Protein AF-0000000078827251 (afdb_homodimer)

InterPro domains:
  IPR008201 Ribonuclease HepT-like [PF01934] (17-136)
  IPR037038 tRNA nuclease HepT-like superfamily [G3DSA:1.20.120.580] (3-142)
  IPR052379 Type VII TA system RNase [PTHR33397] (1-140)

Sequence (284 aa):
MVNNIDLPKIKQKIIFMQSNLNKLKKLQKISKDIFIEDFRNVDSAKYLLQVTIEAMLDISNHIIARNRMGKPKTNKESFEILAKESIIDRKYVNIYFAMAKFRNRIVHMYSDVNDEMIYEITQNNLEDFEAFIQTIIKNINLMVNNIDLPKIKQKIIFMQSNLNKLKKLQKISKDIFIEDFRNVDSAKYLLQVTIEAMLDISNHIIARNRMGKPKTNKESFEILAKESIIDRKYVNIYFAMAKFRNRIVHMYSDVNDEMIYEITQNNLEDFEAFIQTIIKNINL

Structure (mmCIF, N/CA/C/O backbone):
data_AF-0000000078827251-model_v1
#
loop_
_entity.id
_entity.type
_entity.pdbx_description
1 polymer 'DUF86 domain-containing protein'
#
loop_
_atom_site.group_PDB
_atom_site.id
_atom_site.type_symbol
_atom_site.label_atom_id
_atom_site.label_alt_id
_atom_site.label_comp_id
_atom_site.label_asym_id
_atom_site.label_entity_id
_atom_site.label_seq_id
_atom_site.pdbx_PDB_ins_code
_atom_site.Cartn_x
_atom_site.Cartn_y
_atom_site.Cartn_z
_atom_site.occupancy
_atom_site.B_iso_or_equiv
_atom_site.auth_seq_id
_atom_site.auth_comp_id
_atom_site.auth_asym_id
_atom_site.auth_atom_id
_atom_site.pdbx_PDB_model_num
ATOM 1 N N . MET A 1 1 ? -11.328 -25.094 -15.383 1 66.31 1 MET A N 1
ATOM 2 C CA . MET A 1 1 ? -10.727 -24 -16.141 1 66.31 1 MET A CA 1
ATOM 3 C C . MET A 1 1 ? -11.547 -22.719 -15.984 1 66.31 1 MET A C 1
ATOM 5 O O . MET A 1 1 ? -12.781 -22.75 -16 1 66.31 1 MET A O 1
ATOM 9 N N . VAL A 1 2 ? -10.75 -21.656 -15.523 1 68.69 2 VAL A N 1
ATOM 10 C CA . VAL A 1 2 ? -11.43 -20.375 -15.367 1 68.69 2 VAL A CA 1
ATOM 11 C C . VAL A 1 2 ? -11.688 -19.766 -16.734 1 68.69 2 VAL A C 1
ATOM 13 O O . VAL A 1 2 ? -10.75 -19.531 -17.5 1 68.69 2 VAL A O 1
ATOM 16 N N . ASN A 1 3 ? -12.883 -19.719 -17.172 1 71.12 3 ASN A N 1
ATOM 17 C CA . ASN A 1 3 ? -13.234 -19.391 -18.547 1 71.12 3 ASN A CA 1
ATOM 18 C C . ASN A 1 3 ? -13.656 -17.922 -18.688 1 71.12 3 ASN A C 1
ATOM 20 O O . ASN A 1 3 ? -13.477 -17.328 -19.75 1 71.12 3 ASN A O 1
ATOM 24 N N . ASN A 1 4 ? -14.117 -17.391 -17.734 1 84.88 4 ASN A N 1
ATOM 25 C CA . ASN A 1 4 ? -14.656 -16.047 -17.906 1 84.88 4 ASN A CA 1
ATOM 26 C C . ASN A 1 4 ? -13.836 -15.023 -17.141 1 84.88 4 ASN A C 1
ATOM 28 O O . ASN A 1 4 ? -14.203 -14.633 -16.016 1 84.88 4 ASN A O 1
ATOM 32 N N . ILE A 1 5 ? -12.617 -14.664 -17.75 1 90.31 5 ILE A N 1
ATOM 33 C CA . ILE A 1 5 ? -11.789 -13.664 -17.094 1 90.31 5 ILE A CA 1
ATOM 34 C C . ILE A 1 5 ? -11.312 -12.625 -18.109 1 90.31 5 ILE A C 1
ATOM 36 O O . ILE A 1 5 ? -11.344 -12.875 -19.312 1 90.31 5 ILE A O 1
ATOM 40 N N . ASP A 1 6 ? -11.039 -11.477 -17.719 1 93.56 6 ASP A N 1
ATOM 41 C CA . ASP A 1 6 ? -10.328 -10.477 -18.516 1 93.56 6 ASP A CA 1
ATOM 42 C C . ASP A 1 6 ? -8.852 -10.844 -18.641 1 93.56 6 ASP A C 1
ATOM 44 O O . ASP A 1 6 ? -8.023 -10.414 -17.844 1 93.56 6 ASP A O 1
ATOM 48 N N . LEU A 1 7 ? -8.578 -11.609 -19.672 1 92.44 7 LEU A N 1
ATOM 49 C CA . LEU A 1 7 ? -7.266 -12.234 -19.812 1 92.44 7 LEU A CA 1
ATOM 50 C C . LEU A 1 7 ? -6.168 -11.172 -19.859 1 92.44 7 LEU A C 1
ATOM 52 O O . LEU A 1 7 ? -5.16 -11.297 -19.156 1 92.44 7 LEU A O 1
ATOM 56 N N . PRO A 1 8 ? -6.355 -10.125 -20.688 1 92.62 8 PRO A N 1
ATOM 57 C CA . PRO A 1 8 ? -5.316 -9.094 -20.688 1 92.62 8 PRO A CA 1
ATOM 58 C C . PRO A 1 8 ? -5.07 -8.484 -19.312 1 92.62 8 PRO A C 1
ATOM 60 O O . PRO A 1 8 ? -3.922 -8.234 -18.938 1 92.62 8 PRO A O 1
ATOM 63 N N . LYS A 1 9 ? -6.047 -8.336 -18.578 1 93.19 9 LYS A N 1
ATOM 64 C CA . LYS A 1 9 ? -5.941 -7.742 -17.25 1 93.19 9 LYS A CA 1
ATOM 65 C C . LYS A 1 9 ? -5.191 -8.664 -16.297 1 93.19 9 LYS A C 1
ATOM 67 O O . LYS A 1 9 ? -4.312 -8.227 -15.547 1 93.19 9 LYS A O 1
ATOM 72 N N . ILE A 1 10 ? -5.527 -9.867 -16.328 1 94.81 10 ILE A N 1
ATOM 73 C CA . ILE A 1 10 ? -4.891 -10.844 -15.453 1 94.81 10 ILE A CA 1
ATOM 74 C C . ILE A 1 10 ? -3.422 -11.008 -15.844 1 94.81 10 ILE A C 1
ATOM 76 O O . ILE A 1 10 ? -2.547 -11.062 -14.977 1 94.81 10 ILE A O 1
ATOM 80 N N . LYS A 1 11 ? -3.168 -11.07 -17.141 1 94.25 11 LYS A N 1
ATOM 81 C CA . LYS A 1 11 ? -1.797 -11.203 -17.625 1 94.25 11 LYS A CA 1
ATOM 82 C C . LYS A 1 11 ? -0.934 -10.031 -17.156 1 94.25 11 LYS A C 1
ATOM 84 O O . LYS A 1 11 ? 0.213 -10.227 -16.75 1 94.25 11 LYS A O 1
ATOM 89 N N . GLN A 1 12 ? -1.51 -8.883 -17.234 1 94.75 12 GLN A N 1
ATOM 90 C CA . GLN A 1 12 ? -0.785 -7.699 -16.781 1 94.75 12 GLN A CA 1
ATOM 91 C C . GLN A 1 12 ? -0.438 -7.793 -15.297 1 94.75 12 GLN A C 1
ATOM 93 O O . GLN A 1 12 ? 0.671 -7.441 -14.891 1 94.75 12 GLN A O 1
ATOM 98 N N . LYS A 1 13 ? -1.359 -8.305 -14.539 1 96.31 13 LYS A N 1
ATOM 99 C CA . LYS A 1 13 ? -1.128 -8.43 -13.102 1 96.31 13 LYS A CA 1
ATOM 100 C C . LYS A 1 13 ? -0.094 -9.516 -12.805 1 96.31 13 LYS A C 1
ATOM 102 O O . LYS A 1 13 ? 0.716 -9.367 -11.883 1 96.31 13 LYS A O 1
ATOM 107 N N . ILE A 1 14 ? -0.1 -10.539 -13.594 1 96.5 14 ILE A N 1
ATOM 108 C CA . ILE A 1 14 ? 0.872 -11.609 -13.422 1 96.5 14 ILE A CA 1
ATOM 109 C C . ILE A 1 14 ? 2.271 -11.094 -13.75 1 96.5 14 ILE A C 1
ATOM 111 O O . ILE A 1 14 ? 3.225 -11.352 -13.008 1 96.5 14 ILE A O 1
ATOM 115 N N . ILE A 1 15 ? 2.361 -10.383 -14.836 1 96.44 15 ILE A N 1
ATOM 116 C CA . ILE A 1 15 ? 3.643 -9.812 -15.227 1 96.44 15 ILE A CA 1
ATOM 117 C C . ILE A 1 15 ? 4.141 -8.859 -14.141 1 96.44 15 ILE A C 1
ATOM 119 O O . ILE A 1 15 ? 5.324 -8.875 -13.789 1 96.44 15 ILE A O 1
ATOM 123 N N . PHE A 1 16 ? 3.27 -8.094 -13.633 1 96.94 16 PHE A N 1
ATOM 124 C CA . PHE A 1 16 ? 3.584 -7.168 -12.547 1 96.94 16 PHE A CA 1
ATOM 125 C C . PHE A 1 16 ? 4.113 -7.918 -11.336 1 96.94 16 PHE A C 1
ATOM 127 O O . PHE A 1 16 ? 5.145 -7.547 -10.773 1 96.94 16 PHE A O 1
ATOM 134 N N . MET A 1 17 ? 3.465 -8.992 -10.961 1 98.06 17 MET A N 1
ATOM 135 C CA . MET A 1 17 ? 3.877 -9.781 -9.805 1 98.06 17 MET A CA 1
ATOM 136 C C . MET A 1 17 ? 5.254 -10.398 -10.031 1 98.06 17 MET A C 1
ATOM 138 O O . MET A 1 17 ? 6.098 -10.391 -9.125 1 98.06 17 MET A O 1
ATOM 142 N N . GLN A 1 18 ? 5.438 -10.883 -11.211 1 98.06 18 GLN A N 1
ATOM 143 C CA . GLN A 1 18 ? 6.715 -11.508 -11.539 1 98.06 18 GLN A CA 1
ATOM 144 C C . GLN A 1 18 ? 7.852 -10.492 -11.492 1 98.06 18 GLN A C 1
ATOM 146 O O . GLN A 1 18 ? 8.945 -10.789 -11 1 98.06 18 GLN A O 1
ATOM 151 N N . SER A 1 19 ? 7.586 -9.336 -11.984 1 97.81 19 SER A N 1
ATOM 152 C CA . SER A 1 19 ? 8.586 -8.273 -11.93 1 97.81 19 SER A CA 1
ATOM 153 C C . SER A 1 19 ? 8.93 -7.91 -10.492 1 97.81 19 SER A C 1
ATOM 155 O O . SER A 1 19 ? 10.094 -7.695 -10.156 1 97.81 19 SER A O 1
ATOM 157 N N . ASN A 1 20 ? 7.918 -7.859 -9.656 1 98.38 20 ASN A N 1
ATOM 158 C CA . ASN A 1 20 ? 8.133 -7.562 -8.242 1 98.38 20 ASN A CA 1
ATOM 159 C C . ASN A 1 20 ? 8.961 -8.648 -7.559 1 98.38 20 ASN A C 1
ATOM 161 O O . ASN A 1 20 ? 9.836 -8.344 -6.746 1 98.38 20 ASN A O 1
ATOM 165 N N . LEU A 1 21 ? 8.656 -9.859 -7.91 1 98.69 21 LEU A N 1
ATOM 166 C CA . LEU A 1 21 ? 9.398 -10.969 -7.32 1 98.69 21 LEU A CA 1
ATOM 167 C C . LEU A 1 21 ? 10.867 -10.914 -7.727 1 98.69 21 LEU A C 1
ATOM 169 O O . LEU A 1 21 ? 11.742 -11.242 -6.922 1 98.69 21 LEU A O 1
ATOM 173 N N . ASN A 1 22 ? 11.109 -10.539 -8.938 1 98.69 22 ASN A N 1
ATOM 174 C CA . ASN A 1 22 ? 12.484 -10.398 -9.375 1 98.69 22 ASN A CA 1
ATOM 175 C C . ASN A 1 22 ? 13.234 -9.344 -8.562 1 98.69 22 ASN A C 1
ATOM 177 O O . ASN A 1 22 ? 14.391 -9.539 -8.195 1 98.69 22 ASN A O 1
ATOM 181 N N . LYS A 1 23 ? 12.602 -8.273 -8.281 1 98.69 23 LYS A N 1
ATOM 182 C CA . LYS A 1 23 ? 13.195 -7.234 -7.441 1 98.69 23 LYS A CA 1
ATOM 183 C C . LYS A 1 23 ? 13.414 -7.738 -6.02 1 98.69 23 LYS A C 1
ATOM 185 O O . LYS A 1 23 ? 14.453 -7.477 -5.418 1 98.69 23 LYS A O 1
ATOM 190 N N . LEU A 1 24 ? 12.438 -8.445 -5.496 1 98.88 24 LEU A N 1
ATOM 191 C CA . LEU A 1 24 ? 12.555 -8.992 -4.148 1 98.88 24 LEU A CA 1
ATOM 192 C C . LEU A 1 24 ? 13.719 -9.969 -4.059 1 98.88 24 LEU A C 1
ATOM 194 O O . LEU A 1 24 ? 14.422 -10.016 -3.045 1 98.88 24 LEU A O 1
ATOM 198 N N . LYS A 1 25 ? 13.906 -10.75 -5.102 1 98.75 25 LYS A N 1
ATOM 199 C CA . LYS A 1 25 ? 15.023 -11.688 -5.141 1 98.75 25 LYS A CA 1
ATOM 200 C C . LYS A 1 25 ? 16.359 -10.961 -5.102 1 98.75 25 LYS A C 1
ATOM 202 O O . LYS A 1 25 ? 17.328 -11.461 -4.527 1 98.75 25 LYS A O 1
ATOM 207 N N . LYS A 1 26 ? 16.406 -9.797 -5.734 1 98.69 26 LYS A N 1
ATOM 208 C CA . LYS A 1 26 ? 17.609 -8.977 -5.637 1 98.69 26 LYS A CA 1
ATOM 209 C C . LYS A 1 26 ? 17.859 -8.523 -4.203 1 98.69 26 LYS A C 1
ATOM 211 O O . LYS A 1 26 ? 19 -8.523 -3.73 1 98.69 26 LYS A O 1
ATOM 216 N N . LEU A 1 27 ? 16.812 -8.195 -3.52 1 98.75 27 LEU A N 1
ATOM 217 C CA . LEU A 1 27 ? 16.922 -7.777 -2.125 1 98.75 27 LEU A CA 1
ATOM 218 C C . LEU A 1 27 ? 17.344 -8.945 -1.241 1 98.75 27 LEU A C 1
ATOM 220 O O . LEU A 1 27 ? 18 -8.75 -0.217 1 98.75 27 LEU A O 1
ATOM 224 N N . GLN A 1 28 ? 17 -10.141 -1.603 1 97.94 28 GLN A N 1
ATOM 225 C CA . GLN A 1 28 ? 17.344 -11.352 -0.871 1 97.94 28 GLN A CA 1
ATOM 226 C C . GLN A 1 28 ? 18.859 -11.523 -0.772 1 97.94 28 GLN A C 1
ATOM 228 O O . GLN A 1 28 ? 19.344 -12.188 0.141 1 97.94 28 GLN A O 1
ATOM 233 N N . LYS A 1 29 ? 19.516 -10.977 -1.697 1 98.19 29 LYS A N 1
ATOM 234 C CA . LYS A 1 29 ? 20.953 -11.164 -1.772 1 98.19 29 LYS A CA 1
ATOM 235 C C . LYS A 1 29 ? 21.688 -10.25 -0.793 1 98.19 29 LYS A C 1
ATOM 237 O O . LYS A 1 29 ? 22.891 -10.383 -0.584 1 98.19 29 LYS A O 1
ATOM 242 N N . ILE A 1 30 ? 20.953 -9.367 -0.186 1 98.12 30 ILE A N 1
ATOM 243 C CA . ILE A 1 30 ? 21.531 -8.414 0.754 1 98.12 30 ILE A CA 1
ATOM 244 C C . ILE A 1 30 ? 21.562 -9.023 2.152 1 98.12 30 ILE A C 1
ATOM 246 O O . ILE A 1 30 ? 20.578 -9.609 2.607 1 98.12 30 ILE A O 1
ATOM 250 N N . SER A 1 31 ? 22.719 -8.922 2.838 1 98.19 31 SER A N 1
ATOM 251 C CA . SER A 1 31 ? 22.844 -9.445 4.195 1 98.19 31 SER A CA 1
ATOM 252 C C . SER A 1 31 ? 21.906 -8.711 5.152 1 98.19 31 SER A C 1
ATOM 254 O O . SER A 1 31 ? 21.547 -7.555 4.914 1 98.19 31 SER A O 1
ATOM 256 N N . LYS A 1 32 ? 21.562 -9.438 6.246 1 98.06 32 LYS A N 1
ATOM 257 C CA . LYS A 1 32 ? 20.562 -8.914 7.184 1 98.06 32 LYS A CA 1
ATOM 258 C C . LYS A 1 32 ? 20.969 -7.539 7.703 1 98.06 32 LYS A C 1
ATOM 260 O O . LYS A 1 32 ? 20.156 -6.609 7.707 1 98.06 32 LYS A O 1
ATOM 265 N N . ASP A 1 33 ? 22.203 -7.371 8.109 1 98 33 ASP A N 1
ATOM 266 C CA . ASP A 1 33 ? 22.656 -6.125 8.703 1 98 33 ASP A CA 1
ATOM 267 C C . ASP A 1 33 ? 22.562 -4.969 7.711 1 98 33 ASP A C 1
ATOM 269 O O . ASP A 1 33 ? 22.078 -3.889 8.062 1 98 33 ASP A O 1
ATOM 273 N N . ILE A 1 34 ? 22.938 -5.203 6.477 1 98.25 34 ILE A N 1
ATOM 274 C CA . ILE A 1 34 ? 22.891 -4.18 5.438 1 98.25 34 ILE A CA 1
ATOM 275 C C . ILE A 1 34 ? 21.453 -3.885 5.062 1 98.25 34 ILE A C 1
ATOM 277 O O . ILE A 1 34 ? 21.078 -2.73 4.828 1 98.25 34 ILE A O 1
ATOM 281 N N . PHE A 1 35 ? 20.703 -4.941 5.074 1 98.62 35 PHE A N 1
ATOM 282 C CA . PHE A 1 35 ? 19.281 -4.809 4.746 1 98.62 35 PHE A CA 1
ATOM 283 C C . PHE A 1 35 ? 18.594 -3.865 5.723 1 98.62 35 PHE A C 1
ATOM 285 O O . PHE A 1 35 ? 17.891 -2.943 5.305 1 98.62 35 PHE A O 1
ATOM 292 N N . ILE A 1 36 ? 18.875 -4.004 6.949 1 97.94 36 ILE A N 1
ATOM 293 C CA . ILE A 1 36 ? 18.172 -3.271 8 1 97.94 36 ILE A CA 1
ATOM 294 C C . ILE A 1 36 ? 18.734 -1.851 8.094 1 97.94 36 ILE A C 1
ATOM 296 O O . ILE A 1 36 ? 17.984 -0.908 8.391 1 97.94 36 ILE A O 1
ATOM 300 N N . GLU A 1 37 ? 19.938 -1.654 7.734 1 97.75 37 GLU A N 1
ATOM 301 C CA . GLU A 1 37 ? 20.625 -0.377 7.902 1 97.75 37 GLU A CA 1
ATOM 302 C C . GLU A 1 37 ? 20.125 0.651 6.887 1 97.75 37 GLU A C 1
ATOM 304 O O . GLU A 1 37 ? 20.094 1.849 7.172 1 97.75 37 GLU A O 1
ATOM 309 N N . ASP A 1 38 ? 19.781 0.183 5.738 1 98.25 38 ASP A N 1
ATOM 310 C CA . ASP A 1 38 ? 19.312 1.063 4.672 1 98.25 38 ASP A CA 1
ATOM 311 C C . ASP A 1 38 ? 17.812 0.963 4.496 1 98.25 38 ASP A C 1
ATOM 313 O O . ASP A 1 38 ? 17.297 -0.043 3.996 1 98.25 38 ASP A O 1
ATOM 317 N N . PHE A 1 39 ? 17.125 2.078 4.828 1 98.25 39 PHE A N 1
ATOM 318 C CA . PHE A 1 39 ? 15.664 2.045 4.801 1 98.25 39 PHE A CA 1
ATOM 319 C C . PHE A 1 39 ? 15.148 1.753 3.395 1 98.25 39 PHE A C 1
ATOM 321 O O . PHE A 1 39 ? 14.031 1.265 3.223 1 98.25 39 PHE A O 1
ATOM 328 N N . ARG A 1 40 ? 15.992 2.033 2.408 1 98.75 40 ARG A N 1
ATOM 329 C CA . ARG A 1 40 ? 15.57 1.802 1.03 1 98.75 40 ARG A CA 1
ATOM 330 C C . ARG A 1 40 ? 15.344 0.317 0.769 1 98.75 40 ARG A C 1
ATOM 332 O O . ARG A 1 40 ? 14.453 -0.054 0.004 1 98.75 40 ARG A O 1
ATOM 339 N N . ASN A 1 41 ? 16.141 -0.538 1.427 1 98.81 41 ASN A N 1
ATOM 340 C CA . ASN A 1 41 ? 15.93 -1.976 1.297 1 98.81 41 ASN A CA 1
ATOM 341 C C . ASN A 1 41 ? 14.617 -2.414 1.946 1 98.81 41 ASN A C 1
ATOM 343 O O . ASN A 1 41 ? 13.828 -3.131 1.332 1 98.81 41 ASN A O 1
ATOM 347 N N . VAL A 1 42 ? 14.406 -1.913 3.113 1 98.5 42 VAL A N 1
ATOM 348 C CA . VAL A 1 42 ? 13.25 -2.32 3.904 1 98.5 42 VAL A CA 1
ATOM 349 C C . VAL A 1 42 ? 11.977 -1.793 3.26 1 98.5 42 VAL A C 1
ATOM 351 O O . VAL A 1 42 ? 11.031 -2.553 3.02 1 98.5 42 VAL A O 1
ATOM 354 N N . ASP A 1 43 ? 11.984 -0.544 2.932 1 98.38 43 ASP A N 1
ATOM 355 C CA . ASP A 1 43 ? 10.773 0.09 2.416 1 98.38 43 ASP A CA 1
ATOM 356 C C . ASP A 1 43 ? 10.445 -0.416 1.013 1 98.38 43 ASP A C 1
ATOM 358 O O . ASP A 1 43 ? 9.273 -0.537 0.65 1 98.38 43 ASP A O 1
ATOM 362 N N . SER A 1 44 ? 11.492 -0.685 0.211 1 98.75 44 SER A N 1
ATOM 363 C CA . SER A 1 44 ? 11.227 -1.295 -1.087 1 98.75 44 SER A CA 1
ATOM 364 C C . SER A 1 44 ? 10.609 -2.682 -0.93 1 98.75 44 SER A C 1
ATOM 366 O O . SER A 1 44 ? 9.664 -3.031 -1.643 1 98.75 44 SER A O 1
ATOM 368 N N . ALA A 1 45 ? 11.141 -3.443 -0.006 1 98.75 45 ALA A N 1
ATOM 369 C CA . ALA A 1 45 ? 10.586 -4.773 0.244 1 98.75 45 ALA A CA 1
ATOM 370 C C . ALA A 1 45 ? 9.133 -4.684 0.698 1 98.75 45 ALA A C 1
ATOM 372 O O . ALA A 1 45 ? 8.289 -5.445 0.231 1 98.75 45 ALA A O 1
ATOM 373 N N . LYS A 1 46 ? 8.867 -3.76 1.602 1 98.38 46 LYS A N 1
ATOM 374 C CA . LYS A 1 46 ? 7.5 -3.562 2.062 1 98.38 46 LYS A CA 1
ATOM 375 C C . LYS A 1 46 ? 6.566 -3.258 0.896 1 98.38 46 LYS A C 1
ATOM 377 O O . LYS A 1 46 ? 5.496 -3.859 0.775 1 98.38 46 LYS A O 1
ATOM 382 N N . TYR A 1 47 ? 6.941 -2.373 0.015 1 98.19 47 TYR A N 1
ATOM 383 C CA . TYR A 1 47 ? 6.125 -1.988 -1.132 1 98.19 47 TYR A CA 1
ATOM 384 C C . TYR A 1 47 ? 5.863 -3.186 -2.039 1 98.19 47 TYR A C 1
ATOM 386 O O . TYR A 1 47 ? 4.715 -3.469 -2.387 1 98.19 47 TYR A O 1
ATOM 394 N N . LEU A 1 48 ? 6.953 -3.83 -2.369 1 98.44 48 LEU A N 1
ATOM 395 C CA . LEU A 1 48 ? 6.887 -4.938 -3.314 1 98.44 48 LEU A CA 1
ATOM 396 C C . LEU A 1 48 ? 6.02 -6.07 -2.768 1 98.44 48 LEU A C 1
ATOM 398 O O . LEU A 1 48 ? 5.191 -6.629 -3.492 1 98.44 48 LEU A O 1
ATOM 402 N N . LEU A 1 49 ? 6.207 -6.359 -1.472 1 98.38 49 LEU A N 1
ATOM 403 C CA . LEU A 1 49 ? 5.387 -7.391 -0.843 1 98.38 49 LEU A CA 1
ATOM 404 C C . LEU A 1 49 ? 3.92 -6.98 -0.827 1 98.38 49 LEU A C 1
ATOM 406 O O . LEU A 1 49 ? 3.051 -7.754 -1.234 1 98.38 49 LEU A O 1
ATOM 410 N N . GLN A 1 50 ? 3.662 -5.844 -0.413 1 97.69 50 GLN A N 1
ATOM 411 C CA . GLN A 1 50 ? 2.299 -5.348 -0.263 1 97.69 50 GLN A CA 1
ATOM 412 C C . GLN A 1 50 ? 1.566 -5.34 -1.601 1 97.69 50 GLN A C 1
ATOM 414 O O . GLN A 1 50 ? 0.45 -5.855 -1.705 1 97.69 50 GLN A O 1
ATOM 419 N N . VAL A 1 51 ? 2.182 -4.742 -2.662 1 97.69 51 VAL A N 1
ATOM 420 C CA . VAL A 1 51 ? 1.475 -4.574 -3.926 1 97.69 51 VAL A CA 1
ATOM 421 C C . VAL A 1 51 ? 1.372 -5.918 -4.645 1 97.69 51 VAL A C 1
ATOM 423 O O . VAL A 1 51 ? 0.427 -6.152 -5.402 1 97.69 51 VAL A O 1
ATOM 426 N N . THR A 1 52 ? 2.311 -6.82 -4.41 1 98.25 52 THR A N 1
ATOM 427 C CA . THR A 1 52 ? 2.195 -8.156 -4.98 1 98.25 52 THR A CA 1
ATOM 428 C C . THR A 1 52 ? 1.017 -8.906 -4.367 1 98.25 52 THR A C 1
ATOM 430 O O . THR A 1 52 ? 0.247 -9.555 -5.078 1 98.25 52 THR A O 1
ATOM 433 N N . ILE A 1 53 ? 0.894 -8.773 -3.033 1 98.12 53 ILE A N 1
ATOM 434 C CA . ILE A 1 53 ? -0.243 -9.391 -2.365 1 98.12 53 ILE A CA 1
ATOM 435 C C . ILE A 1 53 ? -1.542 -8.758 -2.859 1 98.12 53 ILE A C 1
ATOM 437 O O . ILE A 1 53 ? -2.537 -9.461 -3.074 1 98.12 53 ILE A O 1
ATOM 441 N N . GLU A 1 54 ? -1.562 -7.5 -3.068 1 96.88 54 GLU A N 1
ATOM 442 C CA . GLU A 1 54 ? -2.732 -6.812 -3.605 1 96.88 54 GLU A CA 1
ATOM 443 C C . GLU A 1 54 ? -3.107 -7.355 -4.98 1 96.88 54 GLU A C 1
ATOM 445 O O . GLU A 1 54 ? -4.285 -7.578 -5.266 1 96.88 54 GLU A O 1
ATOM 450 N N . ALA A 1 55 ? -2.131 -7.523 -5.777 1 97.12 55 ALA A N 1
ATOM 451 C CA . ALA A 1 55 ? -2.377 -8.086 -7.102 1 97.12 55 ALA A CA 1
ATOM 452 C C . ALA A 1 55 ? -2.967 -9.492 -6.996 1 97.12 55 ALA A C 1
ATOM 454 O O . ALA A 1 55 ? -3.879 -9.844 -7.746 1 97.12 55 ALA A O 1
ATOM 455 N N . MET A 1 56 ? -2.469 -10.273 -6.047 1 97.5 56 MET A N 1
ATOM 456 C CA . MET A 1 56 ? -2.982 -11.609 -5.781 1 97.5 56 MET A CA 1
ATOM 457 C C . MET A 1 56 ? -4.465 -11.562 -5.43 1 97.5 56 MET A C 1
ATOM 459 O O . MET A 1 56 ? -5.262 -12.344 -5.961 1 97.5 56 MET A O 1
ATOM 463 N N . LEU A 1 57 ? -4.797 -10.68 -4.562 1 97.25 57 LEU A N 1
ATOM 464 C CA . LEU A 1 57 ? -6.184 -10.523 -4.129 1 97.25 57 LEU A CA 1
ATOM 465 C C . LEU A 1 57 ? -7.062 -10.055 -5.281 1 97.25 57 LEU A C 1
ATOM 467 O O . LEU A 1 57 ? -8.18 -10.547 -5.457 1 97.25 57 LEU A O 1
ATOM 471 N N . ASP A 1 58 ? -6.57 -9.141 -6.082 1 96.31 58 ASP A N 1
ATOM 472 C CA . ASP A 1 58 ? -7.305 -8.633 -7.234 1 96.31 58 ASP A CA 1
ATOM 473 C C . ASP A 1 58 ? -7.605 -9.75 -8.234 1 96.31 58 ASP A C 1
ATOM 475 O O . ASP A 1 58 ? -8.727 -9.844 -8.742 1 96.31 58 ASP A O 1
ATOM 479 N N . ILE A 1 59 ? -6.598 -10.516 -8.484 1 96.56 59 ILE A N 1
ATOM 480 C CA . ILE A 1 59 ? -6.766 -11.633 -9.406 1 96.56 59 ILE A CA 1
ATOM 481 C C . ILE A 1 59 ? -7.805 -12.609 -8.859 1 96.56 59 ILE A C 1
ATOM 483 O O . ILE A 1 59 ? -8.711 -13.039 -9.578 1 96.56 59 ILE A O 1
ATOM 487 N N . SER A 1 60 ? -7.699 -12.914 -7.566 1 96.94 60 SER A N 1
ATOM 488 C CA . SER A 1 60 ? -8.609 -13.844 -6.906 1 96.94 60 SER A CA 1
ATOM 489 C C . SER A 1 60 ? -10.055 -13.359 -7 1 96.94 60 SER A C 1
ATOM 491 O O . SER A 1 60 ? -10.938 -14.102 -7.43 1 96.94 60 SER A O 1
ATOM 493 N N . ASN A 1 61 ? -10.219 -12.141 -6.699 1 96.88 61 ASN A N 1
ATOM 494 C CA . ASN A 1 61 ? -11.562 -11.578 -6.703 1 96.88 61 ASN A CA 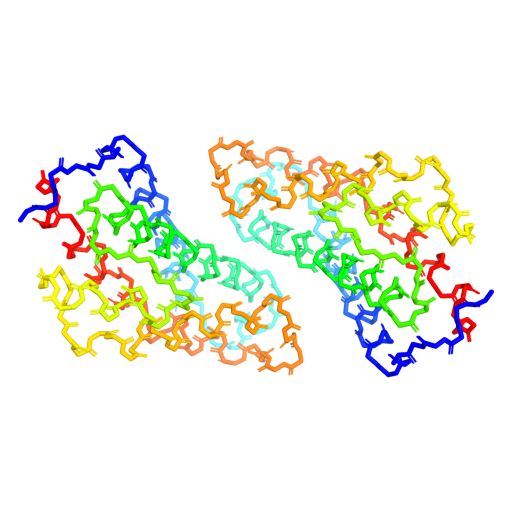1
ATOM 495 C C . ASN A 1 61 ? -12.117 -11.453 -8.117 1 96.88 61 ASN A C 1
ATOM 497 O O . ASN A 1 61 ? -13.32 -11.609 -8.336 1 96.88 61 ASN A O 1
ATOM 501 N N . HIS A 1 62 ? -11.281 -11.109 -9.031 1 96.44 62 HIS A N 1
ATOM 502 C CA . HIS A 1 62 ? -11.688 -11.047 -10.438 1 96.44 62 HIS A CA 1
ATOM 503 C C . HIS A 1 62 ? -12.195 -12.398 -10.922 1 96.44 62 HIS A C 1
ATOM 505 O O . HIS A 1 62 ? -13.258 -12.484 -11.539 1 96.44 62 HIS A O 1
ATOM 511 N N . ILE A 1 63 ? -11.461 -13.438 -10.609 1 95.5 63 ILE A N 1
ATOM 512 C CA . ILE A 1 63 ? -11.828 -14.789 -11.016 1 95.5 63 ILE A CA 1
ATOM 513 C C . ILE A 1 63 ? -13.164 -15.18 -10.383 1 95.5 63 ILE A C 1
ATOM 515 O O . ILE A 1 63 ? -14.055 -15.688 -11.07 1 95.5 63 ILE A O 1
ATOM 519 N N . ILE A 1 64 ? -13.336 -14.891 -9.141 1 96.56 64 ILE A N 1
ATOM 520 C CA . ILE A 1 64 ? -14.547 -15.242 -8.406 1 96.56 64 ILE A CA 1
ATOM 521 C C . ILE A 1 64 ? -15.742 -14.508 -9 1 96.56 64 ILE A C 1
ATOM 523 O O . ILE A 1 64 ? -16.781 -15.117 -9.273 1 96.56 64 ILE A O 1
ATOM 527 N N . ALA A 1 65 ? -15.555 -13.227 -9.227 1 96.19 65 ALA A N 1
ATOM 528 C CA . ALA A 1 65 ? -16.641 -12.391 -9.734 1 96.19 65 ALA A CA 1
ATOM 529 C C . ALA A 1 65 ? -17.031 -12.789 -11.148 1 96.19 65 ALA A C 1
ATOM 531 O O . ALA A 1 65 ? -18.219 -12.984 -11.438 1 96.19 65 ALA A O 1
ATOM 532 N N . ARG A 1 66 ? -16.094 -12.977 -11.984 1 94.94 66 ARG A N 1
ATOM 533 C CA . ARG A 1 66 ? -16.359 -13.234 -13.398 1 94.94 66 ARG A CA 1
ATOM 534 C C . ARG A 1 66 ? -16.953 -14.617 -13.602 1 94.94 66 ARG A C 1
ATOM 536 O O . ARG A 1 66 ? -17.688 -14.852 -14.57 1 94.94 66 ARG A O 1
ATOM 543 N N . ASN A 1 67 ? -16.75 -15.539 -12.758 1 94.31 67 ASN A N 1
ATOM 544 C CA . ASN A 1 67 ? -17.25 -16.906 -12.891 1 94.31 67 ASN A CA 1
ATOM 545 C C . ASN A 1 67 ? -18.422 -17.156 -11.945 1 94.31 67 ASN A C 1
ATOM 547 O O . ASN A 1 67 ? -18.812 -18.312 -11.742 1 94.31 67 ASN A O 1
ATOM 551 N N . ARG A 1 68 ? -18.844 -16.141 -11.227 1 94.75 68 ARG A N 1
ATOM 552 C CA . ARG A 1 68 ? -20.016 -16.172 -10.359 1 94.75 68 ARG A CA 1
ATOM 553 C C . ARG A 1 68 ? -19.875 -17.266 -9.297 1 94.75 68 ARG A C 1
ATOM 555 O O . ARG A 1 68 ? -20.797 -18.047 -9.086 1 94.75 68 ARG A O 1
ATOM 562 N N . MET A 1 69 ? -18.766 -17.344 -8.719 1 95.25 69 MET A N 1
ATOM 563 C CA . MET A 1 69 ? -18.469 -18.406 -7.758 1 95.25 69 MET A CA 1
ATOM 564 C C . MET A 1 69 ? -18.906 -18.016 -6.352 1 95.25 69 MET A C 1
ATOM 566 O O . MET A 1 69 ? -18.797 -18.812 -5.418 1 95.25 69 MET A O 1
ATOM 570 N N . GLY A 1 70 ? -19.438 -16.797 -6.195 1 94.56 70 GLY A N 1
ATOM 571 C CA . GLY A 1 70 ? -19.844 -16.266 -4.898 1 94.56 70 GLY A CA 1
ATOM 572 C C . GLY A 1 70 ? -19.453 -14.82 -4.691 1 94.56 70 GLY A C 1
ATOM 573 O O . GLY A 1 70 ? -18.969 -14.164 -5.617 1 94.56 70 GLY A O 1
ATOM 574 N N . LYS A 1 71 ? -19.781 -14.281 -3.52 1 95.81 71 LYS A N 1
ATOM 575 C CA . LYS A 1 71 ? -19.453 -12.914 -3.129 1 95.81 71 LYS A CA 1
ATOM 576 C C . LYS A 1 71 ? -18.734 -12.883 -1.783 1 95.81 71 LYS A C 1
ATOM 578 O O . LYS A 1 71 ? -19.359 -12.68 -0.743 1 95.81 71 LYS A O 1
ATOM 583 N N . PRO A 1 72 ? -17.391 -13.125 -1.934 1 96.56 72 PRO A N 1
ATOM 584 C CA . PRO A 1 72 ? -16.672 -13.141 -0.659 1 96.56 72 PRO A CA 1
ATOM 585 C C . PRO A 1 72 ? -16.75 -11.812 0.083 1 96.56 72 PRO A C 1
ATOM 587 O O . PRO A 1 72 ? -16.75 -10.75 -0.545 1 96.56 72 PRO A O 1
ATOM 590 N N . LYS A 1 73 ? -16.844 -11.859 1.405 1 94.44 73 LYS A N 1
ATOM 591 C CA . LYS A 1 73 ? -16.891 -10.672 2.252 1 94.44 73 LYS A CA 1
ATOM 592 C C . LYS A 1 73 ? -15.531 -10.391 2.883 1 94.44 73 LYS A C 1
ATOM 594 O O . LYS A 1 73 ? -15.289 -9.289 3.387 1 94.44 73 LYS A O 1
ATOM 599 N N . THR A 1 74 ? -14.625 -11.406 2.895 1 95.25 74 THR A N 1
ATOM 600 C CA . THR A 1 74 ? -13.289 -11.297 3.465 1 95.25 74 THR A CA 1
ATOM 601 C C . THR A 1 74 ? -12.25 -11.922 2.535 1 95.25 74 THR A C 1
ATOM 603 O O . THR A 1 74 ? -12.594 -12.719 1.661 1 95.25 74 THR A O 1
ATOM 606 N N . ASN A 1 75 ? -11.055 -11.508 2.754 1 93.38 75 ASN A N 1
ATOM 607 C CA . ASN A 1 75 ? -9.977 -12.117 1.979 1 93.38 75 ASN A CA 1
ATOM 608 C C . ASN A 1 75 ? -9.906 -13.625 2.203 1 93.38 75 ASN A C 1
ATOM 610 O O . ASN A 1 75 ? -9.656 -14.383 1.268 1 93.38 75 ASN A O 1
ATOM 614 N N . LYS A 1 76 ? -10.078 -14.008 3.396 1 93.81 76 LYS A N 1
ATOM 615 C CA . LYS A 1 76 ? -10.078 -15.438 3.701 1 93.81 76 LYS A CA 1
ATOM 616 C C . LYS A 1 76 ? -11.125 -16.172 2.873 1 93.81 76 LYS A C 1
ATOM 618 O O . LYS A 1 76 ? -10.836 -17.234 2.301 1 93.81 76 LYS A O 1
ATOM 623 N N . GLU A 1 77 ? -12.312 -15.648 2.764 1 96.94 77 GLU A N 1
ATOM 624 C CA . GLU A 1 77 ? -13.391 -16.25 1.988 1 96.94 77 GLU A CA 1
ATOM 625 C C . GLU A 1 77 ? -13.016 -16.359 0.513 1 96.94 77 GLU A C 1
ATOM 627 O O . GLU A 1 77 ? -13.383 -17.328 -0.158 1 96.94 77 GLU A O 1
ATOM 632 N N . SER A 1 78 ? -12.32 -15.375 0.054 1 97.81 78 SER A N 1
ATOM 633 C CA . SER A 1 78 ? -11.891 -15.406 -1.339 1 97.81 78 SER A CA 1
ATOM 634 C C . SER A 1 78 ? -11.023 -16.625 -1.621 1 97.81 78 SER A C 1
ATOM 636 O O . SER A 1 78 ? -11.266 -17.359 -2.586 1 97.81 78 SER A O 1
ATOM 638 N N . PHE A 1 79 ? -10.117 -16.859 -0.729 1 97.81 79 PHE A N 1
ATOM 639 C CA . PHE A 1 79 ? -9.211 -17.984 -0.947 1 97.81 79 PHE A CA 1
ATOM 640 C C . PHE A 1 79 ? -9.922 -19.312 -0.703 1 97.81 79 PHE A C 1
ATOM 642 O O . PHE A 1 79 ? -9.617 -20.312 -1.359 1 97.81 79 PHE A O 1
ATOM 649 N N . GLU A 1 80 ? -10.898 -19.312 0.197 1 98 80 GLU A N 1
ATOM 650 C CA . GLU A 1 80 ? -11.703 -20.5 0.428 1 98 80 GLU A CA 1
ATOM 651 C C . GLU A 1 80 ? -12.508 -20.875 -0.813 1 98 80 GLU A C 1
ATOM 653 O O . GLU A 1 80 ? -12.602 -22.047 -1.167 1 98 80 GLU A O 1
ATOM 658 N N . ILE A 1 81 ? -13.07 -19.891 -1.413 1 97.69 81 ILE A N 1
ATOM 659 C CA . ILE A 1 81 ? -13.867 -20.109 -2.617 1 97.69 81 ILE A CA 1
ATOM 660 C C . ILE A 1 81 ? -12.977 -20.688 -3.719 1 97.69 81 ILE A C 1
ATOM 662 O O . ILE A 1 81 ? -13.344 -21.656 -4.383 1 97.69 81 ILE A O 1
ATOM 666 N N . LEU A 1 82 ? -11.789 -20.125 -3.877 1 96.88 82 LEU A N 1
ATOM 667 C CA . LEU A 1 82 ? -10.875 -20.625 -4.902 1 96.88 82 LEU A CA 1
ATOM 668 C C . LEU A 1 82 ? -10.492 -22.078 -4.633 1 96.88 82 LEU A C 1
ATOM 670 O O . LEU A 1 82 ? -10.367 -22.875 -5.566 1 96.88 82 LEU A O 1
ATOM 674 N N . ALA A 1 83 ? -10.258 -22.375 -3.385 1 97.19 83 ALA A N 1
ATOM 675 C CA . ALA A 1 83 ? -9.914 -23.734 -3.01 1 97.19 83 ALA A CA 1
ATOM 676 C C . ALA A 1 83 ? -11.086 -24.688 -3.254 1 97.19 83 ALA A C 1
ATOM 678 O O . ALA A 1 83 ? -10.898 -25.797 -3.76 1 97.19 83 ALA A O 1
ATOM 679 N N . LYS A 1 84 ? -12.273 -24.25 -2.916 1 97.06 84 LYS A N 1
ATOM 680 C CA . LYS A 1 84 ? -13.477 -25.047 -3.125 1 97.06 84 LYS A CA 1
ATOM 681 C C . LYS A 1 84 ? -13.672 -25.375 -4.602 1 97.06 84 LYS A C 1
ATOM 683 O O . LYS A 1 84 ? -14.117 -26.469 -4.945 1 97.06 84 LYS A O 1
ATOM 688 N N . GLU A 1 85 ? -13.32 -24.438 -5.422 1 95.19 85 GLU A N 1
ATOM 689 C CA . GLU A 1 85 ? -13.461 -24.609 -6.863 1 95.19 85 GLU A CA 1
ATOM 690 C C . GLU A 1 85 ? -12.234 -25.281 -7.469 1 95.19 85 GLU A C 1
ATOM 692 O O . GLU A 1 85 ? -12.094 -25.344 -8.688 1 95.19 85 GLU A O 1
ATOM 697 N N . SER A 1 86 ? -11.297 -25.656 -6.68 1 94.69 86 SER A N 1
ATOM 698 C CA . SER A 1 86 ? -10.109 -26.406 -7.043 1 94.69 86 SER A CA 1
ATOM 699 C C . SER A 1 86 ? -9.164 -25.578 -7.898 1 94.69 86 SER A C 1
ATOM 701 O O . SER A 1 86 ? -8.461 -26.109 -8.758 1 94.69 86 SER A O 1
ATOM 703 N N . ILE A 1 87 ? -9.242 -24.312 -7.688 1 94.5 87 ILE A N 1
ATOM 704 C CA . ILE A 1 87 ? -8.328 -23.438 -8.406 1 94.5 87 ILE A CA 1
ATOM 705 C C . ILE A 1 87 ? -6.992 -23.375 -7.676 1 94.5 87 ILE A C 1
ATOM 707 O O . ILE A 1 87 ? -5.93 -23.391 -8.305 1 94.5 87 ILE A O 1
ATOM 711 N N . ILE A 1 88 ? -7.055 -23.266 -6.406 1 96.19 88 ILE A N 1
ATOM 712 C CA . ILE A 1 88 ? -5.848 -23.375 -5.598 1 96.19 88 ILE A CA 1
ATOM 713 C C . ILE A 1 88 ? -5.965 -24.562 -4.656 1 96.19 88 ILE A C 1
ATOM 715 O O . ILE A 1 88 ? -7.07 -25.031 -4.371 1 96.19 88 ILE A O 1
ATOM 719 N N . ASP A 1 89 ? -4.824 -25.094 -4.25 1 96 89 ASP A N 1
ATOM 720 C CA . ASP A 1 89 ? -4.824 -26.156 -3.25 1 96 89 ASP A CA 1
ATOM 721 C C . ASP A 1 89 ? -5.277 -25.625 -1.89 1 96 89 ASP A C 1
ATOM 723 O O . ASP A 1 89 ? -4.891 -24.531 -1.484 1 96 89 ASP A O 1
ATOM 727 N N . ARG A 1 90 ? -6.043 -26.422 -1.131 1 96.81 90 ARG A N 1
ATOM 728 C CA . ARG A 1 90 ? -6.586 -26.047 0.169 1 96.81 90 ARG A CA 1
ATOM 729 C C . ARG A 1 90 ? -5.465 -25.703 1.149 1 96.81 90 ARG A C 1
ATOM 731 O O . ARG A 1 90 ? -5.625 -24.844 2.012 1 96.81 90 ARG A O 1
ATOM 738 N N . LYS A 1 91 ? -4.363 -26.281 0.956 1 96.75 91 LYS A N 1
ATOM 739 C CA . LYS A 1 91 ? -3.246 -26.078 1.877 1 96.75 91 LYS A CA 1
ATOM 740 C C . LYS A 1 91 ? -2.734 -24.641 1.825 1 96.75 91 LYS A C 1
ATOM 742 O O . LYS A 1 91 ? -2.072 -24.188 2.758 1 96.75 91 LYS A O 1
ATOM 747 N N . TYR A 1 92 ? -3.078 -23.906 0.742 1 97.44 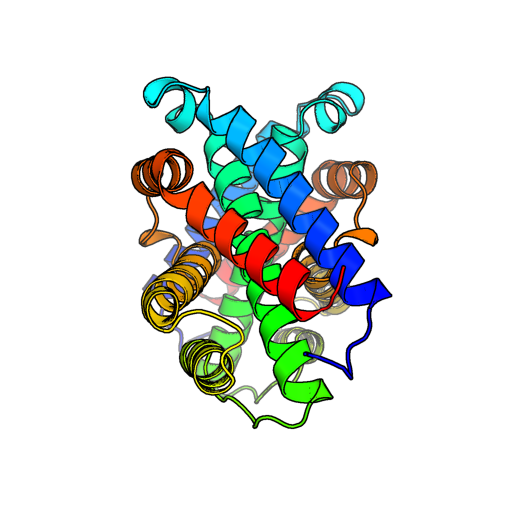92 TYR A N 1
ATOM 748 C CA . TYR A 1 92 ? -2.559 -22.547 0.554 1 97.44 92 TYR A CA 1
ATOM 749 C C . TYR A 1 92 ? -3.51 -21.516 1.141 1 97.44 92 TYR A C 1
ATOM 751 O O . TYR A 1 92 ? -3.152 -20.344 1.281 1 97.44 92 TYR A O 1
ATOM 759 N N . VAL A 1 93 ? -4.695 -21.922 1.539 1 97.69 93 VAL A N 1
ATOM 760 C CA . VAL A 1 93 ? -5.715 -20.969 1.984 1 97.69 93 VAL A CA 1
ATOM 761 C C . VAL A 1 93 ? -5.203 -20.203 3.201 1 97.69 93 VAL A C 1
ATOM 763 O O . VAL A 1 93 ? -5.234 -18.969 3.221 1 97.69 93 VAL A O 1
ATOM 766 N N . ASN A 1 94 ? -4.684 -20.922 4.137 1 97.44 94 ASN A N 1
ATOM 767 C CA . ASN A 1 94 ? -4.219 -20.266 5.355 1 97.44 94 ASN A CA 1
ATOM 768 C C . ASN A 1 94 ? -2.971 -19.422 5.098 1 97.44 94 ASN A C 1
ATOM 770 O O . ASN A 1 94 ? -2.777 -18.375 5.73 1 97.44 94 ASN A O 1
ATOM 774 N N . ILE A 1 95 ? -2.15 -19.891 4.199 1 97.81 95 ILE A N 1
ATOM 775 C CA . ILE A 1 95 ? -0.94 -19.156 3.838 1 97.81 95 ILE A CA 1
ATOM 776 C C . ILE A 1 95 ? -1.316 -17.828 3.188 1 97.81 95 ILE A C 1
ATOM 778 O O . ILE A 1 95 ? -0.831 -16.766 3.596 1 97.81 95 ILE A O 1
ATOM 782 N N . TYR A 1 96 ? -2.225 -17.891 2.223 1 98.12 96 TYR A N 1
ATOM 783 C CA . TYR A 1 96 ? -2.611 -16.688 1.501 1 98.12 96 TYR A CA 1
ATOM 784 C C . TYR A 1 96 ? -3.402 -15.742 2.398 1 98.12 96 TYR A C 1
ATOM 786 O O . TYR A 1 96 ? -3.307 -14.523 2.266 1 98.12 96 TYR A O 1
ATOM 794 N N . PHE A 1 97 ? -4.133 -16.328 3.334 1 97.5 97 PHE A N 1
ATOM 795 C CA . PHE A 1 97 ? -4.832 -15.508 4.316 1 97.5 97 PHE A CA 1
ATOM 796 C C . PHE A 1 97 ? -3.84 -14.766 5.203 1 97.5 97 PHE A C 1
ATOM 798 O O . PHE A 1 97 ? -4.016 -13.57 5.473 1 97.5 97 PHE A O 1
ATOM 805 N N . ALA A 1 98 ? -2.828 -15.43 5.652 1 97.12 98 ALA A N 1
ATOM 806 C CA . ALA A 1 98 ? -1.784 -14.797 6.457 1 97.12 98 ALA A CA 1
ATOM 807 C C . ALA A 1 98 ? -1.089 -13.688 5.684 1 97.12 98 ALA A C 1
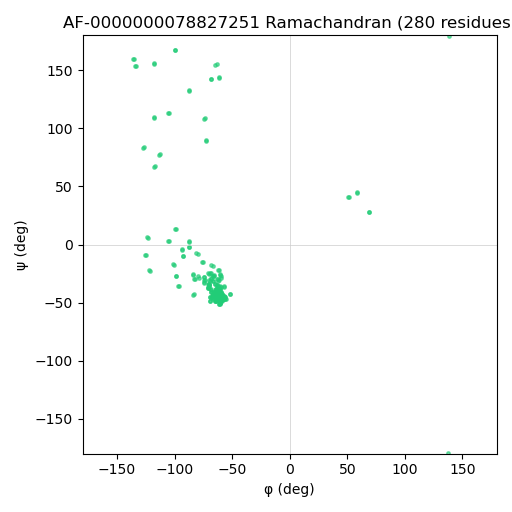ATOM 809 O O . ALA A 1 98 ? -0.74 -12.648 6.254 1 97.12 98 ALA A O 1
ATOM 810 N N . MET A 1 99 ? -0.888 -13.914 4.402 1 97.94 99 MET A N 1
ATOM 811 C CA . MET A 1 99 ? -0.287 -12.898 3.547 1 97.94 99 MET A CA 1
ATOM 812 C C . MET A 1 99 ? -1.168 -11.656 3.48 1 97.94 99 MET A C 1
ATOM 814 O O . MET A 1 99 ? -0.672 -10.531 3.582 1 97.94 99 MET A O 1
ATOM 818 N N . ALA A 1 100 ? -2.459 -11.852 3.332 1 97.06 100 ALA A N 1
ATOM 819 C CA . ALA A 1 100 ? -3.4 -10.734 3.287 1 97.06 100 ALA A CA 1
ATOM 820 C C . ALA A 1 100 ? -3.387 -9.953 4.594 1 97.06 100 ALA A C 1
ATOM 822 O O . ALA A 1 100 ? -3.422 -8.719 4.59 1 97.06 100 ALA A O 1
ATOM 823 N N . LYS A 1 101 ? -3.33 -10.664 5.699 1 95.75 101 LYS A N 1
ATOM 824 C CA . LYS A 1 101 ? -3.236 -10.008 7.004 1 95.75 101 LYS A CA 1
ATOM 825 C C . LYS A 1 101 ? -1.946 -9.203 7.121 1 95.75 101 LYS A C 1
ATOM 827 O O . LYS A 1 101 ? -1.945 -8.102 7.68 1 95.75 101 LYS A O 1
ATOM 832 N N . PHE A 1 102 ? -0.92 -9.789 6.676 1 96.25 102 PHE A N 1
ATOM 833 C CA . PHE A 1 102 ? 0.374 -9.117 6.711 1 96.25 102 PHE A CA 1
ATOM 834 C C . PHE A 1 102 ? 0.337 -7.828 5.902 1 96.25 102 PHE A C 1
ATOM 836 O O . PHE A 1 102 ? 0.866 -6.801 6.336 1 96.25 102 PHE A O 1
ATOM 843 N N . ARG A 1 103 ? -0.229 -7.895 4.707 1 96 103 ARG A N 1
ATOM 844 C CA . ARG A 1 103 ? -0.398 -6.703 3.883 1 96 103 ARG A CA 1
ATOM 845 C C . ARG A 1 103 ? -1.091 -5.59 4.664 1 96 103 ARG A C 1
ATOM 847 O O . ARG A 1 103 ? -0.667 -4.434 4.613 1 96 103 ARG A O 1
ATOM 854 N N . ASN A 1 104 ? -2.135 -5.934 5.43 1 93.81 104 ASN A N 1
ATOM 855 C CA . ASN A 1 104 ? -2.863 -4.969 6.246 1 93.81 104 ASN A CA 1
ATOM 856 C C . ASN A 1 104 ? -1.964 -4.34 7.309 1 93.81 104 ASN A C 1
ATOM 858 O O . ASN A 1 104 ? -2.068 -3.146 7.59 1 93.81 104 ASN A O 1
ATOM 862 N N . ARG A 1 105 ? -1.123 -5.109 7.793 1 94.56 105 ARG A N 1
ATOM 863 C CA . ARG A 1 105 ? -0.209 -4.613 8.812 1 94.56 105 ARG A CA 1
ATOM 864 C C . ARG A 1 105 ? 0.781 -3.613 8.227 1 94.56 105 ARG A C 1
ATOM 866 O O . ARG A 1 105 ? 1.07 -2.584 8.844 1 94.56 105 ARG A O 1
ATOM 873 N N . ILE A 1 106 ? 1.274 -3.885 7.051 1 95.5 106 ILE A N 1
ATOM 874 C CA . ILE A 1 106 ? 2.244 -3.029 6.375 1 95.5 106 ILE A CA 1
ATOM 875 C C . ILE A 1 106 ? 1.619 -1.665 6.09 1 95.5 106 ILE A C 1
ATOM 877 O O . ILE A 1 106 ? 2.299 -0.638 6.16 1 95.5 106 ILE A O 1
ATOM 881 N N . VAL A 1 107 ? 0.327 -1.687 5.91 1 93.12 107 VAL A N 1
ATOM 882 C CA . VAL A 1 107 ? -0.333 -0.477 5.43 1 93.12 107 VAL A CA 1
ATOM 883 C C . VAL A 1 107 ? -0.91 0.3 6.613 1 93.12 107 VAL A C 1
ATOM 885 O O . VAL A 1 107 ? -0.836 1.5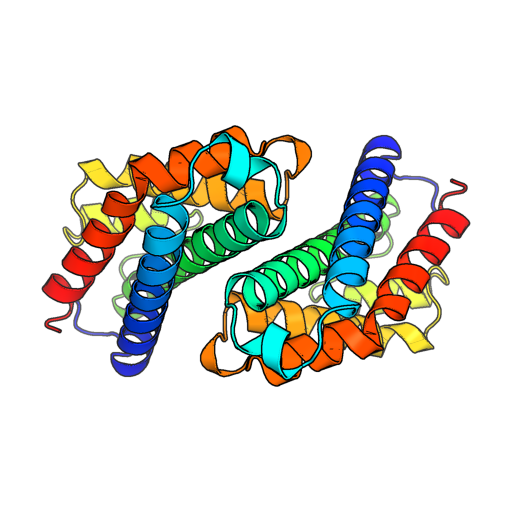3 6.648 1 93.12 107 VAL A O 1
ATOM 888 N N . HIS A 1 108 ? -1.428 -0.436 7.691 1 90.94 108 HIS A N 1
ATOM 889 C CA . HIS A 1 108 ? -2.215 0.274 8.695 1 90.94 108 HIS A CA 1
ATOM 890 C C . HIS A 1 108 ? -1.611 0.112 10.086 1 90.94 108 HIS A C 1
ATOM 892 O O . HIS A 1 108 ? -1.899 0.901 10.984 1 90.94 108 HIS A O 1
ATOM 898 N N . MET A 1 109 ? -0.852 -0.888 10.242 1 87.25 109 MET A N 1
ATOM 899 C CA . MET A 1 109 ? -0.331 -1.189 11.57 1 87.25 109 MET A CA 1
ATOM 900 C C . MET A 1 109 ? 1.191 -1.097 11.594 1 87.25 109 MET A C 1
ATOM 902 O O . MET A 1 109 ? 1.871 -2.055 11.969 1 87.25 109 MET A O 1
ATOM 906 N N . TYR A 1 110 ? 1.661 0.049 11.43 1 82.69 110 TYR A N 1
ATOM 907 C CA . TYR A 1 110 ? 3.074 0.308 11.18 1 82.69 110 TYR A CA 1
ATOM 908 C C . TYR A 1 110 ? 3.918 -0.058 12.391 1 82.69 110 TYR A C 1
ATOM 910 O O . TYR A 1 110 ? 5.082 -0.448 12.25 1 82.69 110 TYR A O 1
ATOM 918 N N . SER A 1 111 ? 3.297 0.02 13.516 1 82.12 111 SER A N 1
ATOM 919 C CA . SER A 1 111 ? 4.023 -0.295 14.742 1 82.12 111 SER A CA 1
ATOM 920 C C . SER A 1 111 ? 4.207 -1.8 14.906 1 82.12 111 SER A C 1
ATOM 922 O O . SER A 1 111 ? 5.059 -2.246 15.68 1 82.12 111 SER A O 1
ATOM 924 N N . ASP A 1 112 ? 3.457 -2.537 14.133 1 84.38 112 ASP A N 1
ATOM 925 C CA . ASP A 1 112 ? 3.465 -3.988 14.281 1 84.38 112 ASP A CA 1
ATOM 926 C C . ASP A 1 112 ? 4.469 -4.633 13.328 1 84.38 112 ASP A C 1
ATOM 928 O O . ASP A 1 112 ? 4.699 -5.844 13.391 1 84.38 112 ASP A O 1
ATOM 932 N N . VAL A 1 113 ? 5.086 -3.855 12.508 1 90.94 113 VAL A N 1
ATOM 933 C CA . VAL A 1 113 ? 5.965 -4.422 11.484 1 90.94 113 VAL A CA 1
ATOM 934 C C . VAL A 1 113 ? 7.395 -3.926 11.703 1 90.94 113 VAL A C 1
ATOM 936 O O . VAL A 1 113 ? 7.672 -2.736 11.547 1 90.94 113 VAL A O 1
ATOM 939 N N . ASN A 1 114 ? 8.242 -4.852 12.141 1 93.12 114 ASN A N 1
ATOM 940 C CA . ASN A 1 114 ? 9.633 -4.422 12.281 1 93.12 114 ASN A CA 1
ATOM 941 C C . ASN A 1 114 ? 10.477 -4.875 11.094 1 93.12 114 ASN A C 1
ATOM 943 O O . ASN A 1 114 ? 10.07 -5.754 10.336 1 93.12 114 ASN A O 1
ATOM 947 N N . ASP A 1 115 ? 11.641 -4.332 11.016 1 96.44 115 ASP A N 1
ATOM 948 C CA . ASP A 1 115 ? 12.516 -4.508 9.852 1 96.44 115 ASP A CA 1
ATOM 949 C C . ASP A 1 115 ? 12.984 -5.957 9.742 1 96.44 115 ASP A C 1
ATOM 951 O O . ASP A 1 115 ? 13.125 -6.484 8.633 1 96.44 115 ASP A O 1
ATOM 955 N N . GLU A 1 116 ? 13.133 -6.609 10.867 1 97.12 116 GLU A N 1
ATOM 956 C CA . GLU A 1 116 ? 13.586 -7.996 10.867 1 97.12 116 GLU A CA 1
ATOM 957 C C . GLU A 1 116 ? 12.523 -8.922 10.273 1 97.12 116 GLU A C 1
ATOM 959 O O . GLU A 1 116 ? 12.852 -9.867 9.547 1 97.12 116 GLU A O 1
ATOM 964 N N . MET A 1 117 ? 11.297 -8.609 10.602 1 96.75 117 MET A N 1
ATOM 965 C CA . MET A 1 117 ? 10.195 -9.391 10.047 1 96.75 117 MET A CA 1
ATOM 966 C C . MET A 1 117 ? 10.148 -9.273 8.531 1 96.75 117 MET A C 1
ATOM 968 O O . MET A 1 117 ? 9.953 -10.273 7.832 1 96.75 117 MET A O 1
ATOM 972 N N . ILE A 1 118 ? 10.391 -8.109 7.996 1 98.25 118 ILE A N 1
ATOM 973 C CA . ILE A 1 118 ? 10.391 -7.879 6.555 1 98.25 118 ILE A CA 1
ATOM 974 C C . ILE A 1 118 ? 11.531 -8.656 5.91 1 98.25 118 ILE A C 1
ATOM 976 O O . ILE A 1 118 ? 11.352 -9.266 4.852 1 98.25 118 ILE A O 1
ATOM 980 N N . TYR A 1 119 ? 12.633 -8.641 6.57 1 98.5 119 TYR A N 1
ATOM 981 C CA . TYR A 1 119 ? 13.773 -9.406 6.078 1 98.5 119 TYR A CA 1
ATOM 982 C C . TYR A 1 119 ? 13.445 -10.898 6.023 1 98.5 119 TYR A C 1
ATOM 984 O O . TYR A 1 119 ? 13.695 -11.555 5.012 1 98.5 119 TYR A O 1
ATOM 992 N N . GLU A 1 120 ? 12.883 -11.414 7.074 1 97.94 120 GLU A N 1
ATOM 993 C CA . GLU A 1 120 ? 12.578 -12.836 7.156 1 97.94 120 GLU A CA 1
ATOM 994 C C . GLU A 1 120 ? 11.578 -13.25 6.078 1 97.94 120 GLU A C 1
ATOM 996 O O . GLU A 1 120 ? 11.75 -14.297 5.441 1 97.94 120 GLU A O 1
ATOM 1001 N N . ILE A 1 121 ? 10.594 -12.453 5.887 1 97.69 121 ILE A N 1
ATOM 1002 C CA . ILE A 1 121 ? 9.586 -12.758 4.871 1 97.69 121 ILE A CA 1
ATOM 1003 C C . ILE A 1 121 ? 10.234 -12.734 3.486 1 97.69 121 ILE A C 1
ATOM 1005 O O . ILE A 1 121 ? 9.969 -13.609 2.658 1 97.69 121 ILE A O 1
ATOM 1009 N N . THR A 1 122 ? 11.078 -11.758 3.236 1 98.31 122 THR A N 1
ATOM 1010 C CA . THR A 1 122 ? 11.773 -11.633 1.96 1 98.31 122 THR A CA 1
ATOM 1011 C C . THR A 1 122 ? 12.664 -12.844 1.705 1 98.31 122 THR A C 1
ATOM 1013 O O . THR A 1 122 ? 12.766 -13.32 0.573 1 98.31 122 THR A O 1
ATOM 1016 N N . GLN A 1 123 ? 13.172 -13.422 2.787 1 98.38 123 GLN A N 1
ATOM 1017 C CA . GLN A 1 123 ? 14.102 -14.539 2.668 1 98.38 123 GLN A CA 1
ATOM 1018 C C . GLN A 1 123 ? 13.352 -15.859 2.475 1 98.38 123 GLN A C 1
ATOM 1020 O O . GLN A 1 123 ? 13.82 -16.75 1.767 1 98.38 123 GLN A O 1
ATOM 1025 N N . ASN A 1 124 ? 12.156 -15.922 3.02 1 97.5 124 ASN A N 1
ATOM 1026 C CA . ASN A 1 124 ? 11.68 -17.281 3.242 1 97.5 124 ASN A CA 1
ATOM 1027 C C . ASN A 1 124 ? 10.32 -17.516 2.6 1 97.5 124 ASN A C 1
ATOM 1029 O O . ASN A 1 124 ? 9.859 -18.656 2.484 1 97.5 124 ASN A O 1
ATOM 1033 N N . ASN A 1 125 ? 9.695 -16.484 2.125 1 97.56 125 ASN A N 1
ATOM 1034 C CA . ASN A 1 125 ? 8.281 -16.672 1.807 1 97.56 125 ASN A CA 1
ATOM 1035 C C . ASN A 1 125 ? 7.988 -16.344 0.348 1 97.56 125 ASN A C 1
ATOM 1037 O O . ASN A 1 125 ? 6.832 -16.359 -0.076 1 97.56 125 ASN A O 1
ATOM 1041 N N . LEU A 1 126 ? 8.945 -16.047 -0.52 1 97.94 126 LEU A N 1
ATOM 1042 C CA . LEU A 1 126 ? 8.703 -15.609 -1.891 1 97.94 126 LEU A CA 1
ATOM 1043 C C . LEU A 1 126 ? 8.133 -16.75 -2.73 1 97.94 126 LEU A C 1
ATOM 1045 O O . LEU A 1 126 ? 7.418 -16.5 -3.707 1 97.94 126 LEU A O 1
ATOM 1049 N N . GLU A 1 127 ? 8.383 -17.984 -2.34 1 97.75 127 GLU A N 1
ATOM 1050 C CA . GLU A 1 127 ? 7.914 -19.141 -3.088 1 97.75 127 GLU A CA 1
ATOM 1051 C C . GLU A 1 127 ? 6.391 -19.234 -3.062 1 97.75 127 GLU A C 1
ATOM 1053 O O . GLU A 1 127 ? 5.785 -19.812 -3.967 1 97.75 127 GLU A O 1
ATOM 1058 N N . ASP A 1 128 ? 5.789 -18.703 -2.035 1 98 128 ASP A N 1
ATOM 1059 C CA . ASP A 1 128 ? 4.332 -18.719 -1.951 1 98 128 ASP A CA 1
ATOM 1060 C C . ASP A 1 128 ? 3.713 -17.922 -3.1 1 98 128 ASP A C 1
ATOM 1062 O O . ASP A 1 128 ? 2.68 -18.328 -3.645 1 98 128 ASP A O 1
ATOM 1066 N N . PHE A 1 129 ? 4.34 -16.797 -3.473 1 98.38 129 PHE A N 1
ATOM 1067 C CA . PHE A 1 129 ? 3.877 -16.016 -4.613 1 98.38 129 PHE A CA 1
ATOM 1068 C C . PHE A 1 129 ? 4.023 -16.812 -5.906 1 98.38 129 PHE A C 1
ATOM 1070 O O . PHE A 1 129 ? 3.133 -16.781 -6.758 1 98.38 129 PHE A O 1
ATOM 1077 N N . GLU A 1 130 ? 5.145 -17.453 -5.996 1 97.75 130 GLU A N 1
ATOM 1078 C CA . GLU A 1 130 ? 5.406 -18.234 -7.199 1 97.75 130 GLU A CA 1
ATOM 1079 C C . GLU A 1 130 ? 4.371 -19.344 -7.371 1 97.75 130 GLU A C 1
ATOM 1081 O O . GLU A 1 130 ? 3.889 -19.578 -8.484 1 97.75 130 GLU A O 1
ATOM 1086 N N . ALA A 1 131 ? 4.078 -19.984 -6.301 1 97.69 131 ALA A N 1
ATOM 1087 C CA . ALA A 1 131 ? 3.064 -21.031 -6.336 1 97.69 131 ALA A CA 1
ATOM 1088 C C . ALA A 1 131 ? 1.72 -20.484 -6.801 1 97.69 131 ALA A C 1
ATOM 1090 O O . ALA A 1 131 ? 1.029 -21.109 -7.609 1 97.69 131 ALA A O 1
ATOM 1091 N N . PHE A 1 132 ? 1.322 -19.328 -6.301 1 98.25 132 PHE A N 1
ATOM 1092 C CA . PHE A 1 132 ? 0.07 -18.703 -6.703 1 98.25 132 PHE A CA 1
ATOM 1093 C C . PHE A 1 132 ? 0.07 -18.406 -8.195 1 98.25 132 PHE A C 1
ATOM 1095 O O . PHE A 1 132 ? -0.88 -18.75 -8.906 1 98.25 132 PHE A O 1
ATOM 1102 N N . ILE A 1 133 ? 1.151 -17.75 -8.617 1 97.62 133 ILE A N 1
ATOM 1103 C CA . ILE A 1 133 ? 1.268 -17.359 -10.023 1 97.62 133 ILE A CA 1
ATOM 1104 C C . ILE A 1 133 ? 1.154 -18.594 -10.906 1 97.62 133 ILE A C 1
ATOM 1106 O O . ILE A 1 133 ? 0.405 -18.609 -11.891 1 97.62 133 ILE A O 1
ATOM 1110 N N . GLN A 1 134 ? 1.816 -19.656 -10.555 1 96.44 134 GLN A N 1
ATOM 1111 C CA . GLN A 1 134 ? 1.801 -20.891 -11.336 1 96.44 134 GLN A CA 1
ATOM 1112 C C . GLN A 1 134 ? 0.4 -21.5 -11.391 1 96.44 134 GLN A C 1
ATOM 1114 O O . GLN A 1 134 ? -0.038 -21.984 -12.438 1 96.44 134 GLN A O 1
ATOM 1119 N N . THR A 1 135 ? -0.214 -21.453 -10.289 1 95.38 135 THR A N 1
ATOM 1120 C CA . THR A 1 135 ? -1.563 -22 -10.211 1 95.38 135 THR A CA 1
ATOM 1121 C C . THR A 1 135 ? -2.52 -21.219 -11.102 1 95.38 135 THR A C 1
ATOM 1123 O O . THR A 1 135 ? -3.348 -21.812 -11.805 1 95.38 135 THR A O 1
ATOM 1126 N N . ILE A 1 136 ? -2.426 -19.922 -11.062 1 94.88 136 ILE A N 1
ATOM 1127 C CA . ILE A 1 136 ? -3.297 -19.078 -11.875 1 94.88 136 ILE A CA 1
ATOM 1128 C C . ILE A 1 136 ? -3.008 -19.312 -13.352 1 94.88 136 ILE A C 1
ATOM 1130 O O . ILE A 1 136 ? -3.934 -19.469 -14.156 1 94.88 136 ILE A O 1
ATOM 1134 N N . ILE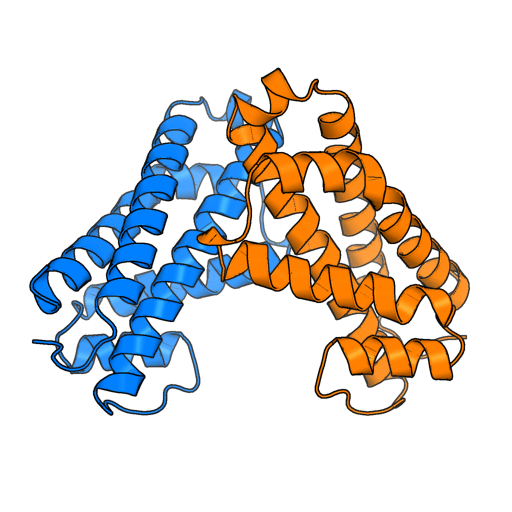 A 1 137 ? -1.729 -19.359 -13.664 1 94 137 ILE A N 1
ATOM 1135 C CA . ILE A 1 137 ? -1.331 -19.578 -15.047 1 94 137 ILE A CA 1
ATOM 1136 C C . ILE A 1 137 ? -1.872 -20.922 -15.539 1 94 137 ILE A C 1
ATOM 1138 O O . ILE A 1 137 ? -2.408 -21.016 -16.641 1 94 137 ILE A O 1
ATOM 1142 N N . LYS A 1 138 ? -1.774 -21.906 -14.742 1 92.44 138 LYS A N 1
ATOM 1143 C CA . LYS A 1 138 ? -2.24 -23.25 -15.086 1 92.44 138 LYS A CA 1
ATOM 1144 C C . LYS A 1 138 ? -3.752 -23.266 -15.305 1 92.44 138 LYS A C 1
ATOM 1146 O O . LYS A 1 138 ? -4.246 -23.938 -16.219 1 92.44 138 LYS A O 1
ATOM 1151 N N . ASN A 1 139 ? -4.492 -22.516 -14.508 1 89.38 139 ASN A N 1
ATOM 1152 C CA . ASN A 1 139 ? -5.949 -22.578 -14.523 1 89.38 139 ASN A CA 1
ATOM 1153 C C . ASN A 1 139 ? -6.531 -21.688 -15.625 1 89.38 139 ASN A C 1
ATOM 1155 O O . ASN A 1 139 ? -7.688 -21.859 -16.016 1 89.38 139 ASN A O 1
ATOM 1159 N N . ILE A 1 140 ? -5.797 -20.719 -15.953 1 81.75 140 ILE A N 1
ATOM 1160 C CA . ILE A 1 140 ? -6.32 -19.828 -16.984 1 81.75 140 ILE A CA 1
ATOM 1161 C C . ILE A 1 140 ? -5.711 -20.188 -18.344 1 81.75 140 ILE A C 1
ATOM 1163 O O . ILE A 1 140 ? -6.129 -19.672 -19.375 1 81.75 140 ILE A O 1
ATOM 1167 N N . ASN A 1 141 ? -5.152 -21.172 -18.469 1 71.56 141 ASN A N 1
ATOM 1168 C CA . ASN A 1 141 ? -4.52 -21.688 -19.672 1 71.56 141 ASN A CA 1
ATOM 1169 C C . ASN A 1 141 ? -3.596 -20.656 -20.312 1 71.56 141 ASN A C 1
ATOM 1171 O O . ASN A 1 141 ? -3.746 -20.312 -21.484 1 71.56 141 ASN A O 1
ATOM 1175 N N . LEU A 1 142 ? -2.855 -19.953 -19.453 1 62.03 142 LEU A N 1
ATOM 1176 C CA . LEU A 1 142 ? -1.83 -19.062 -20 1 62.03 142 LEU A CA 1
ATOM 1177 C C . LEU A 1 142 ? -0.546 -19.828 -20.297 1 62.03 142 LEU A C 1
ATOM 1179 O O . LEU A 1 142 ? -0.226 -20.812 -19.609 1 62.03 142 LEU A O 1
ATOM 1183 N N . MET B 1 1 ? -11.93 23.266 17.547 1 66.25 1 MET B N 1
ATOM 1184 C CA . MET B 1 1 ? -11.031 22.297 18.172 1 66.25 1 MET B CA 1
ATOM 1185 C C . MET B 1 1 ? -11.633 20.891 18.141 1 66.25 1 MET B C 1
ATOM 1187 O O . MET B 1 1 ? -12.828 20.734 18.406 1 66.25 1 MET B O 1
ATOM 1191 N N . VAL B 1 2 ? -10.781 19.969 17.516 1 68.75 2 VAL B N 1
ATOM 1192 C CA . VAL B 1 2 ? -11.25 18.594 17.484 1 68.75 2 VAL B CA 1
ATOM 1193 C C . VAL B 1 2 ? -11.117 17.953 18.859 1 68.75 2 VAL B C 1
ATOM 1195 O O . VAL B 1 2 ? -10.016 17.875 19.406 1 68.75 2 VAL B O 1
ATOM 1198 N N . ASN B 1 3 ? -12.18 17.734 19.516 1 71 3 ASN B N 1
ATOM 1199 C CA . ASN B 1 3 ? -12.18 17.359 20.938 1 71 3 ASN B CA 1
ATOM 1200 C C . ASN B 1 3 ? -12.336 15.859 21.125 1 71 3 ASN B C 1
ATOM 1202 O O . ASN B 1 3 ? -11.852 15.305 22.125 1 71 3 ASN B O 1
ATOM 1206 N N . ASN B 1 4 ? -12.906 15.258 20.281 1 84.94 4 ASN B N 1
ATOM 1207 C CA . ASN B 1 4 ? -13.18 13.852 20.531 1 84.94 4 ASN B CA 1
ATOM 1208 C C . ASN B 1 4 ? -12.375 12.953 19.594 1 84.94 4 ASN B C 1
ATOM 1210 O O . ASN B 1 4 ? -12.891 12.492 18.562 1 84.94 4 ASN B O 1
ATOM 1214 N N . ILE B 1 5 ? -11.023 12.789 19.953 1 90.31 5 ILE B N 1
ATOM 1215 C CA . ILE B 1 5 ? -10.188 11.922 19.125 1 90.31 5 ILE B CA 1
ATOM 1216 C C . ILE B 1 5 ? -9.359 11 20.016 1 90.31 5 ILE B C 1
ATOM 1218 O O . ILE B 1 5 ? -9.195 11.266 21.219 1 90.31 5 ILE B O 1
ATOM 1222 N N . ASP B 1 6 ? -8.984 9.898 19.562 1 93.62 6 ASP B N 1
ATOM 1223 C CA . ASP B 1 6 ? -7.973 9.047 20.188 1 93.62 6 ASP B CA 1
ATOM 1224 C C . ASP B 1 6 ? -6.578 9.648 20.016 1 93.62 6 ASP B C 1
ATOM 1226 O O . ASP B 1 6 ? -5.875 9.344 19.062 1 93.62 6 ASP B O 1
ATOM 1230 N N . LEU B 1 7 ? -6.238 10.453 20.984 1 92.44 7 LEU B N 1
ATOM 1231 C CA . LEU B 1 7 ? -5.039 11.281 20.875 1 92.44 7 LEU B CA 1
ATOM 1232 C C . LEU B 1 7 ? -3.801 10.414 20.672 1 92.44 7 LEU B C 1
ATOM 1234 O O . LEU B 1 7 ? -2.988 10.688 19.781 1 92.44 7 LEU B O 1
ATOM 1238 N N . PRO B 1 8 ? -3.648 9.367 21.5 1 92.69 8 PRO B N 1
ATOM 1239 C CA . PRO B 1 8 ? -2.475 8.516 21.297 1 92.69 8 PRO B CA 1
ATOM 1240 C C . PRO B 1 8 ? -2.416 7.93 19.875 1 92.69 8 PRO B C 1
ATOM 1242 O O . PRO B 1 8 ? -1.342 7.863 19.281 1 92.69 8 PRO B O 1
ATOM 1245 N N . LYS B 1 9 ? -3.479 7.613 19.344 1 93.25 9 LYS B N 1
ATOM 1246 C CA . LYS B 1 9 ? -3.547 7.023 18.016 1 93.25 9 LYS B CA 1
ATOM 1247 C C . LYS B 1 9 ? -3.164 8.047 16.953 1 93.25 9 LYS B C 1
ATOM 1249 O O . LY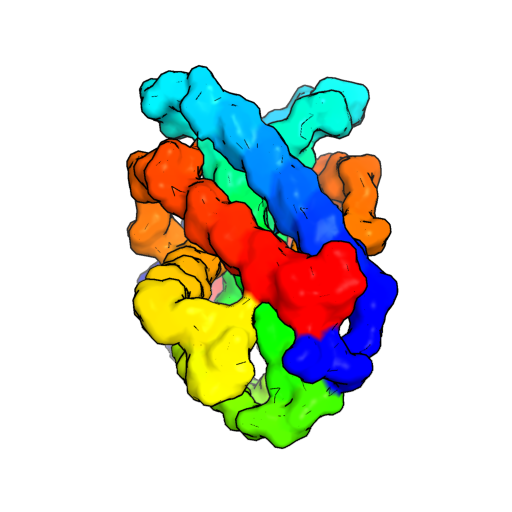S B 1 9 ? -2.393 7.734 16.031 1 93.25 9 LYS B O 1
ATOM 1254 N N . ILE B 1 10 ? -3.672 9.18 17.062 1 94.81 10 ILE B N 1
ATOM 1255 C CA . ILE B 1 10 ? -3.389 10.234 16.109 1 94.81 10 ILE B CA 1
ATOM 1256 C C . ILE B 1 10 ? -1.917 10.633 16.188 1 94.81 10 ILE B C 1
ATOM 1258 O O . ILE B 1 10 ? -1.255 10.812 15.172 1 94.81 10 ILE B O 1
ATOM 1262 N N . LYS B 1 11 ? -1.418 10.75 17.406 1 94.25 11 LYS B N 1
ATOM 1263 C CA . LYS B 1 11 ? -0.018 11.109 17.625 1 94.25 11 LYS B CA 1
ATOM 1264 C C . LYS B 1 11 ? 0.912 10.086 16.969 1 94.25 11 LYS B C 1
ATOM 1266 O O . LYS B 1 11 ? 1.907 10.453 16.344 1 94.25 11 LYS B O 1
ATOM 1271 N N . GLN B 1 12 ? 0.55 8.859 17.125 1 94.75 12 GLN B N 1
ATOM 1272 C CA . GLN B 1 12 ? 1.351 7.801 16.531 1 94.75 12 GLN B CA 1
ATOM 1273 C C . GLN B 1 12 ? 1.374 7.922 15.008 1 94.75 12 GLN B C 1
ATOM 1275 O O . GLN B 1 12 ? 2.422 7.746 14.383 1 94.75 12 GLN B O 1
ATOM 1280 N N . LYS B 1 13 ? 0.249 8.258 14.453 1 96.31 13 LYS B N 1
ATOM 1281 C CA . LYS B 1 13 ? 0.165 8.398 13.008 1 96.31 13 LYS B CA 1
ATOM 1282 C C . LYS B 1 13 ? 0.931 9.625 12.523 1 96.31 13 LYS B C 1
ATOM 1284 O O . LYS B 1 13 ? 1.551 9.602 11.461 1 96.31 13 LYS B O 1
ATOM 1289 N N . ILE B 1 14 ? 0.918 10.656 13.32 1 96.44 14 ILE B N 1
ATOM 1290 C CA . ILE B 1 14 ? 1.65 11.867 12.969 1 96.44 14 ILE B CA 1
ATOM 1291 C C . ILE B 1 14 ? 3.152 11.586 13.008 1 96.44 14 ILE B C 1
ATOM 1293 O O . ILE B 1 14 ? 3.883 11.977 12.094 1 96.44 14 ILE B O 1
ATOM 1297 N N . ILE B 1 15 ? 3.576 10.914 14.031 1 96.44 15 ILE B N 1
ATOM 1298 C CA . ILE B 1 15 ? 4.984 10.562 14.148 1 96.44 15 ILE B CA 1
ATOM 1299 C C . ILE B 1 15 ? 5.402 9.688 12.969 1 96.44 15 ILE B C 1
ATOM 1301 O O . ILE B 1 15 ? 6.473 9.891 12.391 1 96.44 15 ILE B O 1
ATOM 1305 N N . PHE B 1 16 ? 4.574 8.789 12.641 1 96.94 16 PHE B N 1
ATOM 1306 C CA . PHE B 1 16 ? 4.812 7.902 11.5 1 96.94 16 PHE B CA 1
ATOM 1307 C C . PHE B 1 16 ? 4.961 8.711 10.211 1 96.94 16 PHE B C 1
ATOM 1309 O O . PHE B 1 16 ? 5.902 8.492 9.445 1 96.94 16 PHE B O 1
ATOM 1316 N N . MET B 1 17 ? 4.086 9.664 10 1 98.06 17 MET B N 1
ATOM 1317 C CA . MET B 1 17 ? 4.129 10.492 8.797 1 98.06 17 MET B CA 1
ATOM 1318 C C . MET B 1 17 ? 5.406 11.32 8.75 1 98.06 17 MET B C 1
ATOM 1320 O O . MET B 1 17 ? 6.039 11.438 7.699 1 98.06 17 MET B O 1
ATOM 1324 N N . GLN B 1 18 ? 5.742 11.844 9.883 1 98 18 GLN B N 1
ATOM 1325 C CA . GLN B 1 18 ? 6.941 12.672 9.953 1 98 18 GLN B CA 1
ATOM 1326 C C . GLN B 1 18 ? 8.195 11.844 9.664 1 98 18 GLN B C 1
ATOM 1328 O O . GLN B 1 18 ? 9.102 12.312 8.969 1 98 18 GLN B O 1
ATOM 1333 N N . SER B 1 19 ? 8.219 10.68 10.188 1 97.75 19 SER B N 1
ATOM 1334 C CA . SER B 1 19 ? 9.344 9.789 9.914 1 97.75 19 SER B CA 1
ATOM 1335 C C . SER B 1 19 ? 9.438 9.461 8.43 1 97.75 19 SER B C 1
ATOM 1337 O O . SER B 1 19 ? 10.539 9.43 7.867 1 97.75 19 SER B O 1
ATOM 1339 N N . ASN B 1 20 ? 8.312 9.227 7.812 1 98.38 20 ASN B N 1
ATOM 1340 C CA . ASN B 1 20 ? 8.281 8.945 6.379 1 98.38 20 ASN B CA 1
ATOM 1341 C C . ASN B 1 20 ? 8.773 10.141 5.562 1 98.38 20 ASN B C 1
ATOM 1343 O O . ASN B 1 20 ? 9.508 9.969 4.586 1 98.38 20 ASN B O 1
ATOM 1347 N N . LEU B 1 21 ? 8.352 11.297 5.988 1 98.69 21 LEU B N 1
ATOM 1348 C CA . LEU B 1 21 ? 8.773 12.5 5.285 1 98.69 21 LEU B CA 1
ATOM 1349 C C . LEU B 1 21 ? 10.281 12.688 5.387 1 98.69 21 LEU B C 1
ATOM 1351 O O . LEU B 1 21 ? 10.922 13.133 4.43 1 98.69 21 LEU B O 1
ATOM 1355 N N . ASN B 1 22 ? 10.812 12.383 6.516 1 98.62 22 ASN B N 1
ATOM 1356 C CA . ASN B 1 22 ? 12.266 12.469 6.676 1 98.62 22 ASN B CA 1
ATOM 1357 C C . ASN B 1 22 ? 12.984 11.531 5.707 1 98.62 22 ASN B C 1
ATOM 1359 O O . ASN B 1 22 ? 14.008 11.906 5.125 1 98.62 22 ASN B O 1
ATOM 1363 N N . LYS B 1 23 ? 12.5 10.375 5.547 1 98.75 23 LYS B N 1
ATOM 1364 C CA . LYS B 1 23 ? 13.07 9.43 4.594 1 98.75 23 LYS B CA 1
ATOM 1365 C C . LYS B 1 23 ? 12.922 9.938 3.16 1 98.75 23 LYS B C 1
ATOM 1367 O O . LYS B 1 23 ? 13.852 9.836 2.361 1 98.75 23 LYS B O 1
ATOM 1372 N N . LEU B 1 24 ? 11.758 10.461 2.854 1 98.88 24 LEU B N 1
ATOM 1373 C CA . LEU B 1 24 ? 11.516 11 1.517 1 98.88 24 LEU B CA 1
ATOM 1374 C C . LEU B 1 24 ? 12.469 12.148 1.214 1 98.88 24 LEU B C 1
ATOM 1376 O O . LEU B 1 24 ? 12.938 12.297 0.083 1 98.88 24 LEU B O 1
ATOM 1380 N N . LYS B 1 25 ? 12.727 12.969 2.209 1 98.75 25 LYS B N 1
ATOM 1381 C CA . LYS B 1 25 ? 13.656 14.078 2.043 1 98.75 25 LYS B CA 1
ATOM 1382 C C . LYS B 1 25 ? 15.062 13.57 1.729 1 98.75 25 LYS B C 1
ATOM 1384 O O . LYS B 1 25 ? 15.812 14.211 0.982 1 98.75 25 LYS B O 1
ATOM 1389 N N . LYS B 1 26 ? 15.43 12.438 2.314 1 98.69 26 LYS B N 1
ATOM 1390 C CA . LYS B 1 26 ? 16.703 11.82 1.966 1 98.69 26 LYS B CA 1
ATOM 1391 C C . LYS B 1 26 ? 16.734 11.391 0.502 1 98.69 26 LYS B C 1
ATOM 1393 O O . LYS B 1 26 ? 17.734 11.57 -0.187 1 98.69 26 LYS B O 1
ATOM 1398 N N . LEU B 1 27 ? 15.633 10.891 0.043 1 98.75 27 LEU B N 1
ATOM 1399 C CA . LEU B 1 27 ? 15.539 10.477 -1.353 1 98.75 27 LEU B CA 1
ATOM 1400 C C . LEU B 1 27 ? 15.578 11.68 -2.283 1 98.75 27 LEU B C 1
ATOM 1402 O O . LEU B 1 27 ? 16.031 11.578 -3.422 1 98.75 27 LEU B O 1
ATOM 1406 N N . GLN B 1 28 ? 15.125 12.812 -1.833 1 97.94 28 GLN B N 1
ATOM 1407 C CA . GLN B 1 28 ? 15.117 14.055 -2.6 1 97.94 28 GLN B CA 1
ATOM 1408 C C . GLN B 1 28 ? 16.531 14.469 -2.994 1 97.94 28 GLN B C 1
ATOM 1410 O O . GLN B 1 28 ? 16.734 15.188 -3.975 1 97.94 28 GLN B O 1
ATOM 1415 N N . LYS B 1 29 ? 17.438 14.031 -2.234 1 98.19 29 LYS B N 1
ATOM 1416 C CA . LYS B 1 29 ? 18.812 14.453 -2.443 1 98.19 29 LYS B CA 1
ATOM 1417 C C . LYS B 1 29 ? 19.469 13.648 -3.562 1 98.19 29 LYS B C 1
ATOM 1419 O O . LYS B 1 29 ? 20.578 13.969 -4 1 98.19 29 LYS B O 1
ATOM 1424 N N . ILE B 1 30 ? 18.781 12.656 -4.02 1 98.12 30 ILE B N 1
ATOM 1425 C CA . ILE B 1 30 ? 19.312 11.789 -5.074 1 98.12 30 ILE B CA 1
ATOM 1426 C C . ILE B 1 30 ? 18.969 12.383 -6.441 1 98.12 30 ILE B C 1
ATOM 1428 O O . ILE B 1 30 ? 17.828 12.797 -6.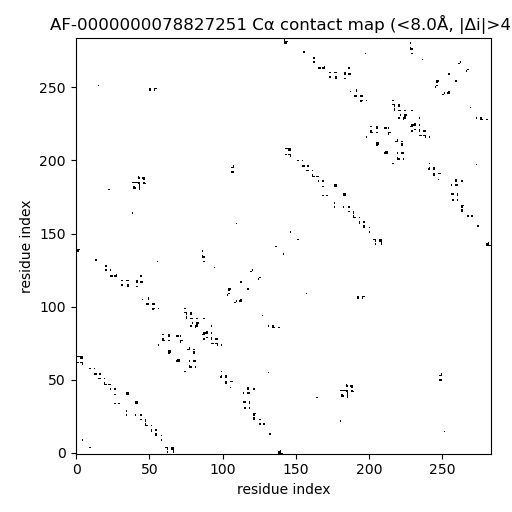676 1 98.12 30 ILE B O 1
ATOM 1432 N N . SER B 1 31 ? 19.969 12.445 -7.352 1 98.19 31 SER B N 1
ATOM 1433 C CA . SER B 1 31 ? 19.719 12.961 -8.695 1 98.19 31 SER B CA 1
ATOM 1434 C C . SER B 1 31 ? 18.75 12.07 -9.461 1 98.19 31 SER B C 1
ATOM 1436 O O . SER B 1 31 ? 18.625 10.875 -9.172 1 98.19 31 SER B O 1
ATOM 1438 N N . LYS B 1 32 ? 18.062 12.703 -10.445 1 98.06 32 LYS B N 1
ATOM 1439 C CA . LYS B 1 32 ? 17 12.016 -11.172 1 98.06 32 LYS B CA 1
ATOM 1440 C C . LYS B 1 32 ? 17.5 10.711 -11.789 1 98.06 32 LYS B C 1
ATOM 1442 O O . LYS B 1 32 ? 16.875 9.664 -11.641 1 98.06 32 LYS B O 1
ATOM 1447 N N . ASP B 1 33 ? 18.641 10.742 -12.438 1 98 33 ASP B N 1
ATOM 1448 C CA . ASP B 1 33 ? 19.172 9.578 -13.133 1 98 33 ASP B CA 1
ATOM 1449 C C . ASP B 1 33 ? 19.453 8.438 -12.156 1 98 33 ASP B C 1
ATOM 1451 O O . ASP B 1 33 ? 19.078 7.285 -12.414 1 98 33 ASP B O 1
ATOM 1455 N N . ILE B 1 34 ? 20.031 8.742 -11.023 1 98.25 34 ILE B N 1
ATOM 1456 C CA . ILE B 1 34 ? 20.359 7.746 -10.016 1 98.25 34 ILE B CA 1
ATOM 1457 C C . ILE B 1 34 ? 19.078 7.23 -9.359 1 98.25 34 ILE B C 1
ATOM 1459 O O . ILE B 1 34 ? 18.953 6.035 -9.078 1 98.25 34 ILE B O 1
ATOM 1463 N N . PHE B 1 35 ? 18.203 8.148 -9.195 1 98.62 35 PHE B N 1
ATOM 1464 C CA . PHE B 1 35 ? 16.922 7.797 -8.594 1 98.62 35 PHE B CA 1
ATOM 1465 C C . PHE B 1 35 ? 16.203 6.742 -9.43 1 98.62 35 PHE B C 1
ATOM 1467 O O . PHE B 1 35 ? 15.75 5.73 -8.891 1 98.62 35 PHE B O 1
ATOM 1474 N N . ILE B 1 36 ? 16.203 6.91 -10.688 1 98 36 ILE B N 1
ATOM 1475 C CA . ILE B 1 36 ? 15.445 6.062 -11.594 1 98 36 ILE B CA 1
ATOM 1476 C C . ILE B 1 36 ? 16.188 4.746 -11.812 1 98 36 ILE B C 1
ATOM 1478 O O . ILE B 1 36 ? 15.555 3.691 -11.961 1 98 36 ILE B O 1
ATOM 1482 N N . GLU B 1 37 ? 17.453 4.754 -11.711 1 97.75 37 GLU B N 1
ATOM 1483 C CA . GLU B 1 37 ? 18.281 3.598 -12.039 1 97.75 37 GLU B CA 1
ATOM 1484 C C . GLU B 1 37 ? 18.172 2.518 -10.961 1 97.75 37 GLU B C 1
ATOM 1486 O O . GLU B 1 37 ? 18.266 1.326 -11.266 1 97.75 37 GLU B O 1
ATOM 1491 N N . ASP B 1 38 ? 17.984 2.932 -9.758 1 98.25 38 ASP B N 1
ATOM 1492 C CA . ASP B 1 38 ? 17.891 2.002 -8.641 1 98.25 38 ASP B CA 1
ATOM 1493 C C . ASP B 1 38 ? 16.453 1.863 -8.164 1 98.2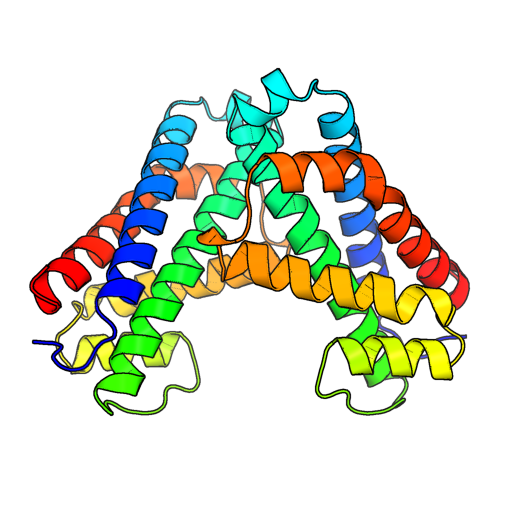5 38 ASP B C 1
ATOM 1495 O O . ASP B 1 38 ? 15.898 2.783 -7.555 1 98.25 38 ASP B O 1
ATOM 1499 N N . PHE B 1 39 ? 15.891 0.646 -8.367 1 98.31 39 PHE B N 1
ATOM 1500 C CA . PHE B 1 39 ? 14.484 0.447 -8.055 1 98.31 39 PHE B CA 1
ATOM 1501 C C . PHE B 1 39 ? 14.227 0.675 -6.566 1 98.31 39 PHE B C 1
ATOM 1503 O O . PHE B 1 39 ? 13.102 0.982 -6.168 1 98.31 39 PHE B O 1
ATOM 1510 N N . ARG B 1 40 ? 15.289 0.557 -5.773 1 98.75 40 ARG B N 1
ATOM 1511 C CA . ARG B 1 40 ? 15.117 0.739 -4.336 1 98.75 40 ARG B CA 1
ATOM 1512 C C . ARG B 1 40 ? 14.711 2.172 -4.012 1 98.75 40 ARG B C 1
ATOM 1514 O O . ARG B 1 40 ? 13.938 2.408 -3.078 1 98.75 40 ARG B O 1
ATOM 1521 N N . ASN B 1 41 ? 15.219 3.137 -4.797 1 98.81 41 ASN B N 1
ATOM 1522 C CA . ASN B 1 41 ? 14.812 4.523 -4.602 1 98.81 41 ASN B CA 1
ATOM 1523 C C . ASN B 1 41 ? 13.352 4.738 -4.973 1 98.81 41 ASN B C 1
ATOM 1525 O O . ASN B 1 41 ? 12.586 5.328 -4.199 1 98.81 41 ASN B O 1
ATOM 1529 N N . VAL B 1 42 ? 12.992 4.188 -6.078 1 98.5 42 VAL B N 1
ATOM 1530 C CA . VAL B 1 42 ? 11.648 4.391 -6.621 1 98.5 42 VAL B CA 1
ATOM 1531 C C . VAL B 1 42 ? 10.625 3.678 -5.742 1 98.5 42 VAL B C 1
ATOM 1533 O O . VAL B 1 42 ? 9.641 4.285 -5.305 1 98.5 42 VAL B O 1
ATOM 1536 N N . ASP B 1 43 ? 10.898 2.453 -5.445 1 98.44 43 ASP B N 1
ATOM 1537 C CA . ASP B 1 43 ? 9.93 1.644 -4.711 1 98.44 43 ASP B CA 1
ATOM 1538 C C . ASP B 1 43 ? 9.812 2.111 -3.264 1 98.44 43 ASP B C 1
ATOM 1540 O O . ASP B 1 43 ? 8.727 2.053 -2.674 1 98.44 43 ASP B O 1
ATOM 1544 N N . SER B 1 44 ? 10.938 2.557 -2.68 1 98.75 44 SER B N 1
ATOM 1545 C CA . SER B 1 44 ? 10.844 3.137 -1.345 1 98.75 44 SER B CA 1
ATOM 1546 C C . SER B 1 44 ? 10 4.406 -1.351 1 98.75 44 SER B C 1
ATOM 1548 O O . SER B 1 44 ? 9.172 4.609 -0.458 1 98.75 44 SER B O 1
ATOM 1550 N N . ALA B 1 45 ? 10.203 5.227 -2.355 1 98.75 45 ALA B N 1
ATOM 1551 C CA . ALA B 1 45 ? 9.406 6.445 -2.467 1 98.75 45 ALA B CA 1
ATOM 1552 C C . ALA B 1 45 ? 7.926 6.121 -2.623 1 98.75 45 ALA B C 1
ATOM 1554 O O . ALA B 1 45 ? 7.078 6.746 -1.983 1 98.75 45 ALA B O 1
ATOM 1555 N N . LYS B 1 46 ? 7.637 5.152 -3.471 1 98.38 46 LYS B N 1
ATOM 1556 C CA . LYS B 1 46 ? 6.25 4.73 -3.652 1 98.38 46 LYS B CA 1
ATOM 1557 C C . LYS B 1 46 ? 5.629 4.301 -2.326 1 98.38 46 LYS B C 1
ATOM 1559 O O . LYS B 1 46 ? 4.523 4.73 -1.984 1 98.38 46 LYS B O 1
ATOM 1564 N N . TYR B 1 47 ? 6.309 3.506 -1.556 1 98.12 47 TYR B N 1
ATOM 1565 C CA . TYR B 1 47 ? 5.812 3.016 -0.275 1 98.12 47 TYR B CA 1
ATOM 1566 C C . TYR B 1 47 ? 5.551 4.168 0.686 1 98.12 47 TYR B C 1
ATOM 1568 O O . TYR B 1 47 ? 4.465 4.27 1.264 1 98.12 47 TYR B O 1
ATOM 1576 N N . LEU B 1 48 ? 6.559 4.988 0.806 1 98.5 48 LEU B N 1
ATOM 1577 C CA . LEU B 1 48 ? 6.508 6.09 1.763 1 98.5 48 LEU B CA 1
ATOM 1578 C C . LEU B 1 48 ? 5.383 7.055 1.419 1 98.5 48 LEU B C 1
ATOM 1580 O O . LEU B 1 48 ? 4.637 7.488 2.303 1 98.5 48 LEU B O 1
ATOM 1584 N N . LEU B 1 49 ? 5.262 7.348 0.114 1 98.44 49 LEU B N 1
ATOM 1585 C CA . LEU B 1 49 ? 4.176 8.219 -0.322 1 98.44 49 LEU B CA 1
ATOM 1586 C C . LEU B 1 49 ? 2.82 7.578 -0.051 1 98.44 49 LEU B C 1
ATOM 1588 O O . LEU B 1 49 ? 1.937 8.211 0.533 1 98.44 49 LEU B O 1
ATOM 1592 N N . GLN B 1 50 ? 2.672 6.406 -0.422 1 97.75 50 GLN B N 1
ATOM 1593 C CA . GLN B 1 50 ? 1.405 5.691 -0.305 1 97.75 50 GLN B CA 1
ATOM 1594 C C . GLN B 1 50 ? 0.963 5.59 1.152 1 97.75 50 GLN B C 1
ATOM 1596 O O . GLN B 1 50 ? -0.178 5.918 1.484 1 97.75 50 GLN B O 1
ATOM 1601 N N . VAL B 1 51 ? 1.863 5.125 2.059 1 97.69 51 VAL B N 1
ATOM 1602 C CA . VAL B 1 51 ? 1.458 4.863 3.436 1 97.69 51 VAL B CA 1
ATOM 1603 C C . VAL B 1 51 ? 1.288 6.188 4.184 1 97.69 51 VAL B C 1
ATOM 1605 O O . VAL B 1 51 ? 0.486 6.281 5.113 1 97.69 51 VAL B O 1
ATOM 1608 N N . THR B 1 52 ? 2.006 7.223 3.779 1 98.25 52 THR B N 1
ATOM 1609 C CA . THR B 1 52 ? 1.796 8.531 4.383 1 98.25 52 THR B CA 1
ATOM 1610 C C . THR B 1 52 ? 0.414 9.078 4.027 1 98.25 52 THR B C 1
ATOM 1612 O O . THR B 1 52 ? -0.291 9.602 4.891 1 98.25 52 THR B O 1
ATOM 1615 N N . ILE B 1 53 ? 0.047 8.898 2.748 1 98.12 53 ILE B N 1
ATOM 1616 C CA . ILE B 1 53 ? -1.285 9.328 2.328 1 98.12 53 ILE B CA 1
ATOM 1617 C C . ILE B 1 53 ? -2.342 8.5 3.061 1 98.12 53 ILE B C 1
ATOM 1619 O O . ILE B 1 53 ? -3.371 9.031 3.482 1 98.12 53 ILE B O 1
ATOM 1623 N N . GLU B 1 54 ? -2.117 7.254 3.256 1 96.88 54 GLU B N 1
ATOM 1624 C CA . GLU B 1 54 ? -3.031 6.398 4.004 1 96.88 54 GLU B CA 1
ATOM 1625 C C . GLU B 1 54 ? -3.207 6.895 5.438 1 96.88 54 GLU B C 1
ATOM 1627 O O . GLU B 1 54 ? -4.324 6.934 5.953 1 96.88 54 GLU B O 1
ATOM 1632 N N . ALA B 1 55 ? -2.129 7.234 6.02 1 97.12 55 ALA B N 1
ATOM 1633 C CA . ALA B 1 55 ? -2.189 7.777 7.375 1 97.12 55 ALA B CA 1
ATOM 1634 C C . ALA B 1 55 ? -3.006 9.062 7.414 1 97.12 55 ALA B C 1
ATOM 1636 O O . ALA B 1 55 ? -3.793 9.281 8.336 1 97.12 55 ALA B O 1
ATOM 1637 N N . MET B 1 56 ? -2.84 9.898 6.391 1 97.44 56 MET B N 1
ATOM 1638 C CA . MET B 1 56 ? -3.605 11.133 6.254 1 97.44 56 MET B CA 1
ATOM 1639 C C . MET B 1 56 ? -5.102 10.836 6.207 1 97.44 56 MET B C 1
ATOM 1641 O O . MET B 1 56 ? -5.887 11.484 6.902 1 97.44 56 MET B O 1
ATOM 1645 N N . LEU B 1 57 ? -5.449 9.898 5.418 1 97.12 57 LEU B N 1
ATOM 1646 C CA . LEU B 1 57 ? -6.852 9.516 5.266 1 97.12 57 LEU B CA 1
ATOM 1647 C C . LEU B 1 57 ? -7.395 8.93 6.562 1 97.12 57 LEU B C 1
ATOM 1649 O O . LEU B 1 57 ? -8.523 9.234 6.965 1 97.12 57 LEU B O 1
ATOM 1653 N N . ASP B 1 58 ? -6.609 8.117 7.234 1 96.25 58 ASP B N 1
ATOM 1654 C CA . ASP B 1 58 ? -7.004 7.516 8.5 1 96.25 58 ASP B CA 1
ATOM 1655 C C . ASP B 1 58 ? -7.277 8.586 9.555 1 96.25 58 ASP B C 1
ATOM 1657 O O . ASP B 1 58 ? -8.273 8.516 10.281 1 96.25 58 ASP B O 1
ATOM 1661 N N . ILE B 1 59 ? -6.383 9.516 9.617 1 96.5 59 ILE B N 1
ATOM 1662 C CA . ILE B 1 59 ? -6.539 10.609 10.57 1 96.5 59 ILE B CA 1
ATOM 1663 C C . ILE B 1 59 ? -7.809 11.391 10.25 1 96.5 59 ILE B C 1
ATOM 1665 O O . ILE B 1 59 ? -8.609 11.68 11.148 1 96.5 59 ILE B O 1
ATOM 1669 N N . SER B 1 60 ? -8.016 11.688 8.969 1 96.94 60 SER B N 1
ATOM 1670 C CA . SER B 1 60 ? -9.18 12.445 8.523 1 96.94 60 SER B CA 1
ATOM 1671 C C . SER B 1 60 ? -10.477 11.742 8.891 1 96.94 60 SER B C 1
ATOM 1673 O O . SER B 1 60 ? -11.367 12.344 9.5 1 96.94 60 SER B O 1
ATOM 1675 N N . ASN B 1 61 ? -10.5 10.5 8.625 1 96.81 61 ASN B N 1
ATOM 1676 C CA . ASN B 1 61 ? -11.711 9.727 8.891 1 96.81 61 ASN B CA 1
ATOM 1677 C C . ASN B 1 61 ? -11.938 9.539 10.391 1 96.81 61 ASN B C 1
ATOM 1679 O O . ASN B 1 61 ? -13.086 9.508 10.844 1 96.81 61 ASN B O 1
ATOM 1683 N N . HIS B 1 62 ? -10.891 9.359 11.102 1 96.38 62 HIS B N 1
ATOM 1684 C CA . HIS B 1 62 ? -10.992 9.258 12.555 1 96.38 62 HIS B CA 1
ATOM 1685 C C . HIS B 1 62 ? -11.602 10.523 13.156 1 96.38 62 HIS B C 1
ATOM 1687 O O . HIS B 1 62 ? -12.523 10.445 13.977 1 96.38 62 HIS B O 1
ATOM 1693 N N . ILE B 1 63 ? -11.125 11.656 12.711 1 95.5 63 ILE B N 1
ATOM 1694 C CA . ILE B 1 63 ? -11.617 12.938 13.203 1 95.5 63 ILE B CA 1
ATOM 1695 C C . ILE B 1 63 ? -13.094 13.094 12.859 1 95.5 63 ILE B C 1
ATOM 1697 O O . ILE B 1 63 ? -13.906 13.469 13.719 1 95.5 63 ILE B O 1
ATOM 1701 N N . ILE B 1 64 ? -13.469 12.766 11.672 1 96.56 64 ILE B N 1
ATOM 1702 C CA . ILE B 1 64 ? -14.844 12.906 11.195 1 96.56 64 ILE B CA 1
ATOM 1703 C C . ILE B 1 64 ? -15.766 12 12.008 1 96.56 64 ILE B C 1
ATOM 1705 O O . ILE B 1 64 ? -16.812 12.438 12.492 1 96.56 64 ILE B O 1
ATOM 1709 N N . ALA B 1 65 ? -15.328 10.766 12.18 1 96.19 65 ALA B N 1
ATOM 1710 C CA . ALA B 1 65 ? -16.141 9.773 12.875 1 96.19 65 ALA B CA 1
ATOM 1711 C C . ALA B 1 65 ? -16.297 10.133 14.344 1 96.19 65 ALA B C 1
ATOM 1713 O O . ALA B 1 65 ? -17.422 10.148 14.867 1 96.19 65 ALA B O 1
ATOM 1714 N N . ARG B 1 66 ? -15.273 10.477 14.984 1 94.94 66 ARG B N 1
ATOM 1715 C CA . ARG B 1 66 ? -15.281 10.711 16.422 1 94.94 66 ARG B CA 1
ATOM 1716 C C . ARG B 1 66 ? -16.047 11.984 16.766 1 94.94 66 ARG B C 1
ATOM 1718 O O . ARG B 1 66 ? -16.594 12.117 17.859 1 94.94 66 ARG B O 1
ATOM 1725 N N . ASN B 1 67 ? -16.156 12.914 15.906 1 94.31 67 ASN B N 1
ATOM 1726 C CA . ASN B 1 67 ? -16.828 14.18 16.156 1 94.31 67 ASN B CA 1
ATOM 1727 C C . ASN B 1 67 ? -18.188 14.227 15.469 1 94.31 67 ASN B C 1
ATOM 1729 O O . ASN B 1 67 ? -18.797 15.297 15.367 1 94.31 67 ASN B O 1
ATOM 1733 N N . ARG B 1 68 ? -18.578 13.133 14.828 1 94.81 68 ARG B N 1
ATOM 1734 C CA . ARG B 1 68 ? -19.891 12.969 14.211 1 94.81 68 ARG B CA 1
ATOM 1735 C C . ARG B 1 68 ? -20.156 14.047 13.164 1 94.81 68 ARG B C 1
ATOM 1737 O O . ARG B 1 68 ? -21.219 14.672 13.148 1 94.81 68 ARG B O 1
ATOM 1744 N N . MET B 1 69 ? -19.203 14.289 12.383 1 95.25 69 MET B N 1
ATOM 1745 C CA . MET B 1 69 ? -19.266 15.375 11.398 1 95.25 69 MET B CA 1
ATOM 1746 C C . MET B 1 69 ? -19.906 14.891 10.102 1 95.25 69 MET B C 1
ATOM 1748 O O . MET B 1 69 ? -20.109 15.68 9.18 1 95.25 69 MET B O 1
ATOM 1752 N N . GLY B 1 70 ? -20.25 13.609 10.031 1 94.5 70 GLY B N 1
ATOM 1753 C CA . GLY B 1 70 ? -20.812 13.008 8.828 1 94.5 70 GLY B CA 1
ATOM 1754 C C . GLY B 1 70 ? -20.25 11.633 8.531 1 94.5 70 GLY B C 1
ATOM 1755 O O . GLY B 1 70 ? -19.484 11.078 9.32 1 94.5 70 GLY B O 1
ATOM 1756 N N . LYS B 1 71 ? -20.734 11.023 7.441 1 95.81 71 LYS B N 1
ATOM 1757 C CA . LYS B 1 71 ? -20.266 9.719 6.973 1 95.81 71 LYS B CA 1
ATOM 1758 C C . LYS B 1 71 ? -19.844 9.781 5.508 1 95.81 71 LYS B C 1
ATOM 1760 O O . LYS B 1 71 ? -20.625 9.461 4.613 1 95.81 71 LYS B O 1
ATOM 1765 N N . PRO B 1 72 ? -18.547 10.242 5.395 1 96.44 72 PRO B N 1
ATOM 1766 C CA . PRO B 1 72 ? -18.109 10.352 4 1 96.44 72 PRO B CA 1
ATOM 1767 C C . PRO B 1 72 ? -18.125 9.016 3.27 1 96.44 72 PRO B C 1
ATOM 1769 O O . PRO B 1 72 ? -17.812 7.977 3.867 1 96.44 72 PRO B O 1
ATOM 1772 N N . LYS B 1 73 ? -18.469 9.023 1.996 1 94.44 73 LYS B N 1
ATOM 1773 C CA . LYS B 1 73 ? -18.484 7.828 1.156 1 94.44 73 LYS B CA 1
ATOM 1774 C C . LYS B 1 73 ? -17.25 7.758 0.263 1 94.44 73 LYS B C 1
ATOM 1776 O O . LYS B 1 73 ? -16.953 6.703 -0.298 1 94.44 73 LYS B O 1
ATOM 1781 N N . THR B 1 74 ? -16.531 8.914 0.094 1 95.19 74 THR B N 1
ATOM 1782 C CA . THR B 1 74 ? -15.336 9.008 -0.733 1 95.19 74 THR B CA 1
ATOM 1783 C C . THR B 1 74 ? -14.25 9.805 -0.02 1 95.19 74 THR B C 1
ATOM 1785 O O . THR B 1 74 ? -14.539 10.555 0.917 1 95.19 74 THR B O 1
ATOM 1788 N N . ASN B 1 75 ? -13.07 9.586 -0.49 1 93.38 75 ASN B N 1
ATOM 1789 C CA . ASN B 1 75 ? -11.977 10.375 0.062 1 93.38 75 ASN B CA 1
ATOM 1790 C C . ASN B 1 75 ? -12.195 11.875 -0.147 1 93.38 75 ASN B C 1
ATOM 1792 O O . ASN B 1 75 ? -11.891 12.68 0.734 1 93.38 75 ASN B O 1
ATOM 1796 N N . LYS B 1 76 ? -12.664 12.203 -1.274 1 93.75 76 LYS B N 1
ATOM 1797 C CA . LYS B 1 76 ? -12.953 13.609 -1.553 1 93.75 76 LYS B CA 1
ATOM 1798 C C . LYS B 1 76 ? -13.914 14.188 -0.521 1 93.75 76 LYS B C 1
ATOM 1800 O O . LYS B 1 76 ? -13.695 15.281 0 1 93.75 76 LYS B O 1
ATOM 1805 N N . GLU B 1 77 ? -14.961 13.477 -0.185 1 96.88 77 GLU B N 1
ATOM 1806 C CA . GLU B 1 77 ? -15.945 13.906 0.799 1 96.88 77 GLU B CA 1
ATOM 1807 C C . GLU B 1 77 ? -15.305 14.102 2.172 1 96.88 77 GLU B C 1
ATOM 1809 O O . GLU B 1 77 ? -15.688 15.008 2.918 1 96.88 77 GLU B O 1
ATOM 1814 N N . SER B 1 78 ? -14.391 13.242 2.473 1 97.75 78 SER B N 1
ATOM 1815 C CA . SER B 1 78 ? -13.703 13.367 3.75 1 97.75 78 SER B CA 1
ATOM 1816 C C . SER B 1 78 ? -13 14.719 3.873 1 97.75 78 SER B C 1
ATOM 1818 O O . SER B 1 78 ? -13.156 15.414 4.879 1 97.75 78 SER B O 1
ATOM 1820 N N . PHE B 1 79 ? -12.352 15.086 2.826 1 97.81 79 PHE B N 1
ATOM 1821 C CA . PHE B 1 79 ? -11.609 16.344 2.877 1 97.81 79 PHE B CA 1
ATOM 1822 C C . PHE B 1 79 ? -12.547 17.531 2.799 1 97.81 79 PHE B C 1
ATOM 1824 O O . PHE B 1 79 ? -12.289 18.578 3.398 1 97.81 79 PHE B O 1
ATOM 1831 N N . GLU B 1 80 ? -13.672 17.359 2.111 1 98 80 GLU B N 1
ATOM 1832 C CA . GLU B 1 80 ? -14.688 18.406 2.062 1 98 80 GLU B CA 1
ATOM 1833 C C . GLU B 1 80 ? -15.281 18.656 3.445 1 98 80 GLU B C 1
ATOM 1835 O O . GLU B 1 80 ? -15.492 19.812 3.83 1 98 80 GLU B O 1
ATOM 1840 N N . ILE B 1 81 ? -15.547 17.609 4.129 1 97.69 81 ILE B N 1
ATOM 1841 C CA . ILE B 1 81 ? -16.109 17.719 5.469 1 97.69 81 ILE B CA 1
ATOM 1842 C C . ILE B 1 81 ? -15.117 18.453 6.383 1 97.69 81 ILE B C 1
ATOM 1844 O O . ILE B 1 81 ? -15.5 19.359 7.121 1 97.69 81 ILE B O 1
ATOM 1848 N N . LEU B 1 82 ? -13.859 18.094 6.285 1 96.81 82 LEU B N 1
ATOM 1849 C CA . LEU B 1 82 ? -12.844 18.75 7.113 1 96.81 82 LEU B CA 1
ATOM 1850 C C . LEU B 1 82 ? -12.758 20.234 6.797 1 96.81 82 LEU B C 1
ATOM 1852 O O . LEU B 1 82 ? -12.578 21.047 7.699 1 96.81 82 LEU B O 1
ATOM 1856 N N . ALA B 1 83 ? -12.836 20.547 5.535 1 97.19 83 ALA B N 1
ATOM 1857 C CA . ALA B 1 83 ? -12.797 21.938 5.121 1 97.19 83 ALA B CA 1
ATOM 1858 C C . ALA B 1 83 ? -14.031 22.688 5.609 1 97.19 83 ALA B C 1
ATOM 1860 O O . ALA B 1 83 ? -13.93 23.828 6.086 1 97.19 83 ALA B O 1
ATOM 1861 N N . LYS B 1 84 ? -15.164 22.062 5.512 1 97 84 LYS B N 1
ATOM 1862 C CA . LYS B 1 84 ? -16.422 22.672 5.973 1 97 84 LYS B CA 1
ATOM 1863 C C . LYS B 1 84 ? -16.359 22.984 7.461 1 97 84 LYS B C 1
ATOM 1865 O O . LYS B 1 84 ? -16.906 24 7.906 1 97 84 LYS B O 1
ATOM 1870 N N . GLU B 1 85 ? -15.711 22.141 8.18 1 95.19 85 GLU B N 1
ATOM 1871 C CA . GLU B 1 85 ? -15.594 22.297 9.625 1 95.19 85 GLU B CA 1
ATOM 1872 C C . GLU B 1 85 ? -14.391 23.172 9.984 1 95.19 85 GLU B C 1
ATOM 1874 O O . GLU B 1 85 ? -14.023 23.281 11.156 1 95.19 85 GLU B O 1
ATOM 1879 N N . SER B 1 86 ? -13.703 23.672 9.023 1 94.62 86 SER B N 1
ATOM 1880 C CA . SER B 1 86 ? -12.602 24.609 9.156 1 94.62 86 SER B CA 1
ATOM 1881 C C . SER B 1 86 ? -11.383 23.953 9.789 1 94.62 86 SER B C 1
ATOM 1883 O O . SER B 1 86 ? -10.617 24.609 10.5 1 94.62 86 SER B O 1
ATOM 1885 N N . ILE B 1 87 ? -11.289 22.703 9.578 1 94.44 87 ILE B N 1
ATOM 1886 C CA . ILE B 1 87 ? -10.125 21.984 10.086 1 94.44 87 ILE B CA 1
ATOM 1887 C C . ILE B 1 87 ? -8.969 22.125 9.102 1 94.44 87 ILE B C 1
ATOM 1889 O O . ILE B 1 87 ? -7.816 22.328 9.508 1 94.44 87 ILE B O 1
ATOM 1893 N N . ILE B 1 88 ? -9.273 21.984 7.871 1 96.19 88 ILE B N 1
ATOM 1894 C CA . ILE B 1 88 ? -8.289 22.281 6.836 1 96.19 88 ILE B CA 1
ATOM 1895 C C . ILE B 1 88 ? -8.789 23.422 5.957 1 96.19 88 ILE B C 1
ATOM 1897 O O . ILE B 1 88 ? -9.984 23.703 5.91 1 96.19 88 ILE B O 1
ATOM 1901 N N . ASP B 1 89 ? -7.848 24.109 5.332 1 96 89 ASP B N 1
ATOM 1902 C CA . ASP B 1 89 ? -8.219 25.141 4.371 1 96 89 ASP B CA 1
ATOM 1903 C C . ASP B 1 89 ? -8.844 24.531 3.121 1 96 89 ASP B C 1
ATOM 1905 O O . ASP B 1 89 ? -8.375 23.5 2.629 1 96 89 ASP B O 1
ATOM 1909 N N . ARG B 1 90 ? -9.867 25.188 2.545 1 96.81 90 ARG B N 1
ATOM 1910 C CA . ARG B 1 90 ? -10.594 24.703 1.375 1 96.81 90 ARG B CA 1
ATOM 1911 C C . ARG B 1 90 ? -9.656 24.531 0.183 1 96.81 90 ARG B C 1
ATOM 1913 O O . ARG B 1 90 ? -9.844 23.641 -0.641 1 96.81 90 ARG B O 1
ATOM 1920 N N . LYS B 1 91 ? -8.633 25.266 0.163 1 96.75 91 LYS B N 1
ATOM 1921 C CA . LYS B 1 91 ? -7.715 25.25 -0.968 1 96.75 91 LYS B CA 1
ATOM 1922 C C . LYS B 1 91 ? -6.973 23.922 -1.045 1 96.75 91 LYS B C 1
ATOM 1924 O O . LYS B 1 91 ? -6.445 23.547 -2.098 1 96.75 91 LYS B O 1
ATOM 1929 N N . TYR B 1 92 ? -6.969 23.141 0.07 1 97.5 92 TYR B N 1
ATOM 1930 C CA . TYR B 1 92 ? -6.215 21.891 0.125 1 97.5 92 TYR B CA 1
ATOM 1931 C C . TYR B 1 92 ? -7.086 20.703 -0.273 1 97.5 92 TYR B C 1
ATOM 1933 O O . TYR B 1 92 ? -6.578 19.594 -0.494 1 97.5 92 TYR B O 1
ATOM 1941 N N . VAL B 1 93 ? -8.383 20.906 -0.41 1 97.69 93 VAL B N 1
ATOM 1942 C CA . VAL B 1 93 ? -9.297 19.797 -0.66 1 97.69 93 VAL B CA 1
ATOM 1943 C C . VAL B 1 93 ? -8.922 19.109 -1.966 1 97.69 93 VAL B C 1
ATOM 1945 O O . VAL B 1 93 ? -8.758 17.891 -1.999 1 97.69 93 VAL B O 1
ATOM 1948 N N . ASN B 1 94 ? -8.719 19.875 -2.973 1 97.44 94 ASN B N 1
ATOM 1949 C CA . ASN B 1 94 ? -8.406 19.297 -4.27 1 97.44 94 ASN B CA 1
ATOM 1950 C C . ASN B 1 94 ? -7.012 18.672 -4.281 1 97.44 94 ASN B C 1
ATOM 1952 O O . ASN B 1 94 ? -6.785 17.656 -4.957 1 97.44 94 ASN B O 1
ATOM 1956 N N . ILE B 1 95 ? -6.113 19.266 -3.553 1 97.81 95 ILE B N 1
ATOM 1957 C CA . ILE B 1 95 ? -4.754 18.75 -3.453 1 97.81 95 ILE B CA 1
ATOM 1958 C C . ILE B 1 95 ? -4.777 17.391 -2.764 1 97.81 95 ILE B C 1
ATOM 1960 O O . ILE B 1 95 ? -4.223 16.406 -3.279 1 97.81 95 ILE B O 1
ATOM 1964 N N . TYR B 1 96 ? -5.477 17.312 -1.635 1 98.12 96 TYR B N 1
ATOM 1965 C CA . TYR B 1 96 ? -5.512 16.062 -0.872 1 98.12 96 TYR B CA 1
ATOM 1966 C C . TYR B 1 96 ? -6.305 15 -1.611 1 98.12 96 TYR B C 1
ATOM 1968 O O . TYR B 1 96 ? -5.992 13.812 -1.521 1 98.12 96 TYR B O 1
ATOM 1976 N N . PHE B 1 97 ? -7.289 15.453 -2.371 1 97.5 97 PHE B N 1
ATOM 1977 C CA . PHE B 1 97 ? -8.031 14.516 -3.209 1 97.5 97 PHE B CA 1
ATOM 1978 C C . PHE B 1 97 ? -7.129 13.93 -4.285 1 97.5 97 PHE B C 1
ATOM 1980 O O . PHE B 1 97 ? -7.164 12.719 -4.535 1 97.5 97 PHE B O 1
ATOM 1987 N N . ALA B 1 98 ? -6.348 14.734 -4.926 1 97.12 98 ALA B N 1
ATOM 1988 C CA . ALA B 1 98 ? -5.398 14.266 -5.934 1 97.12 98 ALA B CA 1
ATOM 1989 C C . ALA B 1 98 ? -4.395 13.289 -5.332 1 97.12 98 ALA B C 1
ATOM 1991 O O . ALA B 1 98 ? -4.004 12.312 -5.977 1 97.12 98 ALA B O 1
ATOM 1992 N N . MET B 1 99 ? -3.977 13.57 -4.109 1 97.94 99 MET B N 1
ATOM 1993 C CA . MET B 1 99 ? -3.062 12.672 -3.408 1 97.94 99 MET B CA 1
ATOM 1994 C C . MET B 1 99 ? -3.705 11.305 -3.191 1 97.94 99 MET B C 1
ATOM 1996 O O . MET B 1 99 ? -3.066 10.273 -3.412 1 97.94 99 MET B O 1
ATOM 2000 N N . ALA B 1 100 ? -4.949 11.297 -2.781 1 97 100 ALA B N 1
ATOM 2001 C CA . ALA B 1 100 ? -5.672 10.047 -2.568 1 97 100 ALA B CA 1
ATOM 2002 C C . ALA B 1 100 ? -5.793 9.258 -3.869 1 97 100 ALA B C 1
ATOM 2004 O O . ALA B 1 100 ? -5.629 8.031 -3.875 1 97 100 ALA B O 1
ATOM 2005 N N . LYS B 1 101 ? -6.078 9.953 -4.949 1 95.81 101 LYS B N 1
ATOM 2006 C CA . LYS B 1 101 ? -6.145 9.297 -6.254 1 95.81 101 LYS B CA 1
ATOM 2007 C C . LYS B 1 101 ? -4.789 8.703 -6.637 1 95.81 101 LYS B C 1
ATOM 2009 O O . LYS B 1 101 ? -4.727 7.609 -7.199 1 95.81 101 LYS B O 1
ATOM 2014 N N . PHE B 1 102 ? -3.801 9.453 -6.402 1 96.25 102 PHE B N 1
ATOM 2015 C CA . PHE B 1 102 ? -2.449 8.992 -6.703 1 96.25 102 PHE B CA 1
ATOM 2016 C C . PHE B 1 102 ? -2.119 7.73 -5.922 1 96.25 102 PHE B C 1
ATOM 2018 O O . PHE B 1 102 ? -1.528 6.793 -6.469 1 96.25 102 PHE B O 1
ATOM 2025 N N . ARG B 1 103 ? -2.445 7.723 -4.637 1 96.06 103 ARG B N 1
ATOM 2026 C CA . ARG B 1 103 ? -2.258 6.535 -3.811 1 96.06 103 ARG B CA 1
ATOM 2027 C C . ARG B 1 103 ? -2.904 5.312 -4.457 1 96.06 103 ARG B C 1
ATOM 2029 O O . ARG B 1 103 ? -2.299 4.242 -4.516 1 96.06 103 ARG B O 1
ATOM 2036 N N . ASN B 1 104 ? -4.113 5.48 -4.996 1 93.81 104 ASN B N 1
ATOM 2037 C CA . ASN B 1 104 ? -4.824 4.398 -5.668 1 93.81 104 ASN B CA 1
ATOM 2038 C C . ASN B 1 104 ? -4.066 3.908 -6.898 1 93.81 104 ASN B C 1
ATOM 2040 O O . ASN B 1 104 ? -4.035 2.707 -7.176 1 93.81 104 ASN B O 1
ATOM 2044 N N . ARG B 1 105 ? -3.484 4.793 -7.535 1 94.69 105 ARG B N 1
ATOM 2045 C CA . ARG B 1 105 ? -2.725 4.434 -8.727 1 94.69 105 ARG B CA 1
ATOM 2046 C C . ARG B 1 105 ? -1.491 3.613 -8.367 1 94.69 105 ARG B C 1
ATOM 2048 O O . ARG B 1 105 ? -1.172 2.633 -9.047 1 94.69 105 ARG B O 1
ATOM 2055 N N . ILE B 1 106 ? -0.813 3.98 -7.305 1 95.62 106 ILE B N 1
ATOM 2056 C CA . ILE B 1 106 ? 0.396 3.301 -6.852 1 95.62 106 ILE B CA 1
ATOM 2057 C C . ILE B 1 106 ? 0.067 1.857 -6.477 1 95.62 106 ILE B C 1
ATOM 2059 O O . ILE B 1 106 ? 0.874 0.951 -6.699 1 95.62 106 ILE B O 1
ATOM 2063 N N . VAL B 1 107 ? -1.146 1.673 -6.035 1 93.25 107 VAL B N 1
ATOM 2064 C CA . VAL B 1 107 ? -1.492 0.378 -5.457 1 93.25 107 VAL B CA 1
ATOM 2065 C C . VAL B 1 107 ? -2.16 -0.498 -6.516 1 93.25 107 VAL B C 1
ATOM 2067 O O . VAL B 1 107 ? -1.89 -1.698 -6.594 1 93.25 107 VAL B O 1
ATOM 2070 N N . HIS B 1 108 ? -3.002 0.128 -7.449 1 91.06 108 HIS B N 1
ATOM 2071 C CA . HIS B 1 108 ? -3.852 -0.713 -8.289 1 91.06 108 HIS B CA 1
ATOM 2072 C C . HIS B 1 108 ? -3.57 -0.479 -9.766 1 91.06 108 HIS B C 1
ATOM 2074 O O . HIS B 1 108 ? -3.902 -1.319 -10.609 1 91.06 108 HIS B O 1
ATOM 2080 N N . MET B 1 109 ? -3.045 0.634 -10.047 1 87.38 109 MET B N 1
ATOM 2081 C CA . MET B 1 109 ? -2.854 0.994 -11.453 1 87.38 109 MET B CA 1
ATOM 2082 C C . MET B 1 109 ? -1.372 1.146 -11.781 1 87.38 109 MET B C 1
ATOM 2084 O O . MET B 1 109 ? -0.944 2.193 -12.266 1 87.38 109 MET B O 1
ATOM 2088 N N . TYR B 1 110 ? -0.702 0.091 -11.734 1 83.06 110 TYR B N 1
ATOM 2089 C CA . TYR B 1 110 ? 0.756 0.07 -11.773 1 83.06 110 TYR B CA 1
ATOM 2090 C C . TYR B 1 110 ? 1.272 0.549 -13.125 1 83.06 110 TYR B C 1
ATOM 2092 O O . TYR B 1 110 ? 2.357 1.128 -13.211 1 83.06 110 TYR B O 1
ATOM 2100 N N . SER B 1 111 ? 0.463 0.348 -14.086 1 82.5 111 SER B N 1
ATOM 2101 C CA . SER B 1 111 ? 0.87 0.755 -15.43 1 82.5 111 SER B CA 1
ATOM 2102 C C . SER B 1 111 ? 0.777 2.268 -15.602 1 82.5 111 SER B C 1
ATOM 2104 O O . SER B 1 111 ? 1.371 2.83 -16.516 1 82.5 111 SER B O 1
ATOM 2106 N N . ASP B 1 112 ? 0.09 2.896 -14.688 1 84.75 112 ASP B N 1
ATOM 2107 C CA . ASP B 1 112 ? -0.163 4.328 -14.812 1 84.75 112 ASP B CA 1
ATOM 2108 C C . ASP B 1 112 ? 0.898 5.141 -14.07 1 84.75 112 ASP B C 1
ATOM 2110 O O . ASP B 1 112 ? 0.921 6.371 -14.156 1 84.75 112 ASP B O 1
ATOM 2114 N N . VAL B 1 113 ? 1.782 4.473 -13.391 1 91.31 113 VAL B N 1
ATOM 2115 C CA . VAL B 1 113 ? 2.746 5.188 -12.562 1 91.31 113 VAL B CA 1
ATOM 2116 C C . VAL B 1 113 ? 4.16 4.922 -13.062 1 91.31 113 VAL B C 1
ATOM 2118 O O . VAL B 1 113 ? 4.652 3.791 -12.984 1 91.31 113 VAL B O 1
ATOM 2121 N N . ASN B 1 114 ? 4.75 5.969 -13.648 1 93.31 114 ASN B N 1
ATOM 2122 C CA . ASN B 1 114 ? 6.133 5.766 -14.07 1 93.31 114 ASN B CA 1
ATOM 2123 C C . ASN B 1 114 ? 7.117 6.359 -13.07 1 93.31 114 ASN B C 1
ATOM 2125 O O . ASN B 1 114 ? 6.734 7.176 -12.227 1 93.31 114 ASN B O 1
ATOM 2129 N N . ASP B 1 115 ? 8.352 6.008 -13.227 1 96.56 115 ASP B N 1
ATOM 2130 C CA . ASP B 1 115 ? 9.391 6.34 -12.258 1 96.56 115 ASP B CA 1
ATOM 2131 C C . ASP B 1 115 ? 9.641 7.848 -12.219 1 96.56 115 ASP B C 1
ATOM 2133 O O . ASP B 1 115 ? 9.906 8.406 -11.156 1 96.56 115 ASP B O 1
ATOM 2137 N N . GLU B 1 116 ? 9.453 8.492 -13.336 1 97.19 116 GLU B N 1
ATOM 2138 C CA . GLU B 1 116 ? 9.664 9.938 -13.406 1 97.19 116 GLU B CA 1
ATOM 2139 C C . GLU B 1 116 ? 8.609 10.688 -12.594 1 97.19 116 GLU B C 1
ATOM 2141 O O . GLU B 1 116 ? 8.922 11.688 -11.938 1 97.19 116 GLU B O 1
ATOM 2146 N N . MET B 1 117 ? 7.41 10.172 -12.68 1 96.81 117 MET B N 1
ATOM 2147 C CA . MET B 1 117 ? 6.324 10.773 -11.906 1 96.81 117 MET B CA 1
ATOM 2148 C C . MET B 1 117 ? 6.605 10.688 -10.414 1 96.81 117 MET B C 1
ATOM 2150 O O . MET B 1 117 ? 6.398 11.648 -9.68 1 96.81 117 MET B O 1
ATOM 2154 N N . ILE B 1 118 ? 7.133 9.594 -9.945 1 98.25 118 ILE B N 1
ATOM 2155 C CA . ILE B 1 118 ? 7.457 9.391 -8.539 1 98.25 118 ILE B CA 1
ATOM 2156 C C . ILE B 1 118 ? 8.562 10.352 -8.125 1 98.25 118 ILE B C 1
ATOM 2158 O O . ILE B 1 118 ? 8.508 10.945 -7.039 1 98.25 118 ILE B O 1
ATOM 2162 N N . TYR B 1 119 ? 9.5 10.5 -8.992 1 98.5 119 TYR B N 1
ATOM 2163 C CA . TYR B 1 119 ? 10.578 11.445 -8.727 1 98.5 119 TYR B CA 1
ATOM 2164 C C . TYR B 1 119 ? 10.039 12.859 -8.586 1 98.5 119 TYR B C 1
ATOM 2166 O O . TYR B 1 119 ? 10.375 13.57 -7.633 1 98.5 119 TYR B O 1
ATOM 2174 N N . GLU B 1 120 ? 9.195 13.258 -9.5 1 97.94 120 GLU B N 1
ATOM 2175 C CA . GLU B 1 120 ? 8.664 14.617 -9.5 1 97.94 120 GLU B CA 1
ATOM 2176 C C . GLU B 1 120 ? 7.848 14.891 -8.234 1 97.94 120 GLU B C 1
ATOM 2178 O O . GLU B 1 120 ? 7.969 15.953 -7.629 1 97.94 120 GLU B O 1
ATOM 2183 N N . ILE B 1 121 ? 7.062 13.938 -7.867 1 97.75 121 ILE B N 1
ATOM 2184 C CA . ILE B 1 121 ? 6.242 14.094 -6.668 1 97.75 121 ILE B CA 1
ATOM 2185 C C . ILE B 1 121 ? 7.141 14.195 -5.438 1 97.75 121 ILE B C 1
ATOM 2187 O O . ILE B 1 121 ? 6.918 15.039 -4.566 1 97.75 121 ILE B O 1
ATOM 2191 N N . THR B 1 122 ? 8.164 13.383 -5.371 1 98.31 122 THR B N 1
ATOM 2192 C CA . THR B 1 122 ? 9.109 13.391 -4.258 1 98.31 122 THR B CA 1
ATOM 2193 C C . THR B 1 122 ? 9.828 14.734 -4.168 1 98.31 122 THR B C 1
ATOM 2195 O O . THR B 1 122 ? 10.07 15.234 -3.072 1 98.31 122 THR B O 1
ATOM 2198 N N . GLN B 1 123 ? 10.016 15.359 -5.32 1 98.38 123 GLN B N 1
ATOM 2199 C CA . GLN B 1 123 ? 10.758 16.609 -5.371 1 98.38 123 GLN B CA 1
ATOM 2200 C C . GLN B 1 123 ? 9.867 17.797 -5.016 1 98.38 123 GLN B C 1
ATOM 2202 O O . GLN B 1 123 ? 10.32 18.766 -4.414 1 98.38 123 GLN B O 1
ATOM 2207 N N . ASN B 1 124 ? 8.586 17.672 -5.32 1 97.56 124 ASN B N 1
ATOM 2208 C CA . ASN B 1 124 ? 7.859 18.922 -5.426 1 97.56 124 ASN B CA 1
ATOM 2209 C C . ASN B 1 124 ? 6.629 18.953 -4.523 1 97.56 124 ASN B C 1
ATOM 2211 O O . ASN B 1 124 ? 6.023 20 -4.316 1 97.56 124 ASN B O 1
ATOM 2215 N N . ASN B 1 125 ? 6.301 17.844 -3.941 1 97.62 125 ASN B N 1
ATOM 2216 C CA . ASN B 1 125 ? 4.965 17.812 -3.348 1 97.62 125 ASN B CA 1
ATOM 2217 C C . ASN B 1 125 ? 5.02 17.453 -1.864 1 97.62 125 ASN B C 1
ATOM 2219 O O . ASN B 1 125 ? 3.982 17.312 -1.217 1 97.62 125 ASN B O 1
ATOM 2223 N N . LEU B 1 126 ? 6.16 17.328 -1.216 1 98 126 LEU B N 1
ATOM 2224 C CA . LEU B 1 126 ? 6.27 16.891 0.169 1 98 126 LEU B CA 1
ATOM 2225 C C . LEU B 1 126 ? 5.703 17.938 1.124 1 98 126 LEU B C 1
ATOM 2227 O O . LEU B 1 126 ? 5.246 17.594 2.219 1 98 126 LEU B O 1
ATOM 2231 N N . GLU B 1 127 ? 5.684 19.172 0.71 1 97.81 127 GLU B N 1
ATOM 2232 C CA . GLU B 1 127 ? 5.191 20.25 1.56 1 97.81 127 GLU B CA 1
ATOM 2233 C C . GLU B 1 127 ? 3.699 20.109 1.84 1 97.81 127 GLU B C 1
ATOM 2235 O O . GLU B 1 127 ? 3.199 20.594 2.855 1 97.81 127 GLU B O 1
ATOM 2240 N N . ASP B 1 128 ? 2.988 19.469 0.945 1 98 128 ASP B N 1
ATOM 2241 C CA . ASP B 1 128 ? 1.562 19.234 1.155 1 98 128 ASP B CA 1
ATOM 2242 C C . ASP B 1 128 ? 1.319 18.375 2.395 1 98 128 ASP B C 1
ATOM 2244 O O . ASP B 1 128 ? 0.366 18.609 3.141 1 98 128 ASP B O 1
ATOM 2248 N N . PHE B 1 129 ? 2.188 17.375 2.619 1 98.38 129 PHE B N 1
ATOM 2249 C CA . PHE B 1 129 ? 2.092 16.547 3.816 1 98.38 129 PHE B CA 1
ATOM 2250 C C . PHE B 1 129 ? 2.367 17.375 5.066 1 98.38 129 PHE B C 1
ATOM 2252 O O . PHE B 1 129 ? 1.684 17.219 6.082 1 98.38 129 PHE B O 1
ATOM 2259 N N . GLU B 1 130 ? 3.367 18.188 4.941 1 97.75 130 GLU B N 1
ATOM 2260 C CA . GLU B 1 130 ? 3.738 19.031 6.078 1 97.75 130 GLU B CA 1
ATOM 2261 C C . GLU B 1 130 ? 2.596 19.953 6.473 1 97.75 130 GLU B C 1
ATOM 2263 O O . GLU B 1 130 ? 2.312 20.125 7.66 1 97.75 130 GLU B O 1
ATOM 2268 N N . ALA B 1 131 ? 1.994 20.531 5.496 1 97.69 131 ALA B N 1
ATOM 2269 C CA . ALA B 1 131 ? 0.853 21.406 5.754 1 97.69 131 ALA B CA 1
ATOM 2270 C C . ALA B 1 131 ? -0.267 20.656 6.465 1 97.69 131 ALA B C 1
ATOM 2272 O O . ALA B 1 131 ? -0.874 21.172 7.406 1 97.69 131 ALA B O 1
ATOM 2273 N N . PHE B 1 132 ? -0.569 19.453 6.035 1 98.25 132 PHE B N 1
ATOM 2274 C CA . PHE B 1 132 ? -1.599 18.641 6.668 1 98.25 132 PHE B CA 1
ATOM 2275 C C . PHE B 1 132 ? -1.254 18.359 8.125 1 98.25 132 PHE B C 1
ATOM 2277 O O . PHE B 1 132 ? -2.088 18.562 9.016 1 98.25 132 PHE B O 1
ATOM 2284 N N . ILE B 1 133 ? -0.01 17.891 8.312 1 97.62 133 ILE B N 1
ATOM 2285 C CA . ILE B 1 133 ? 0.443 17.562 9.656 1 97.62 133 ILE B CA 1
ATOM 2286 C C . ILE B 1 133 ? 0.313 18.766 10.57 1 97.62 133 ILE B C 1
ATOM 2288 O O . ILE B 1 133 ? -0.219 18.672 11.68 1 97.62 133 ILE B O 1
ATOM 2292 N N . GLN B 1 134 ? 0.707 19.922 10.102 1 96.44 134 GLN B N 1
ATOM 2293 C CA . GLN B 1 134 ? 0.651 21.156 10.898 1 96.44 134 GLN B CA 1
ATOM 2294 C C . GLN B 1 134 ? -0.79 21.516 11.234 1 96.44 134 GLN B C 1
ATOM 2296 O O . GLN B 1 134 ? -1.08 21.938 12.359 1 96.44 134 GLN B O 1
ATOM 2301 N N . THR B 1 135 ? -1.591 21.375 10.281 1 95.31 135 THR B N 1
ATOM 2302 C CA . THR B 1 135 ? -2.998 21.703 10.484 1 95.31 135 THR B CA 1
ATOM 2303 C C . THR B 1 135 ? -3.621 20.781 11.539 1 95.31 135 THR B C 1
ATOM 2305 O O . THR B 1 135 ? -4.383 21.25 12.391 1 95.31 135 THR B O 1
ATOM 2308 N N . ILE B 1 136 ? -3.336 19.516 11.453 1 94.88 136 ILE B N 1
ATOM 2309 C CA . ILE B 1 136 ? -3.881 18.547 12.406 1 94.88 136 ILE B CA 1
ATOM 2310 C C . ILE B 1 136 ? -3.346 18.844 13.805 1 94.88 136 ILE B C 1
ATOM 2312 O O . ILE B 1 136 ? -4.105 18.875 14.773 1 94.88 136 ILE B O 1
ATOM 2316 N N . ILE B 1 137 ? -2.047 19.109 13.859 1 94 137 ILE B N 1
ATOM 2317 C CA . ILE B 1 137 ? -1.419 19.406 15.141 1 94 137 ILE B CA 1
ATOM 2318 C C . ILE B 1 137 ? -2.057 20.656 15.75 1 94 137 ILE B C 1
ATOM 2320 O O . ILE B 1 137 ? -2.371 20.688 16.938 1 94 137 ILE B O 1
ATOM 2324 N N . LYS B 1 138 ? -2.287 21.625 14.969 1 92.38 138 LYS B N 1
ATOM 2325 C CA . LYS B 1 138 ? -2.881 22.891 15.422 1 92.38 138 LYS B CA 1
ATOM 2326 C C . LYS B 1 138 ? -4.305 22.672 15.938 1 92.38 138 LYS B C 1
ATOM 2328 O O . LYS B 1 138 ? -4.703 23.25 16.938 1 92.38 138 LYS B O 1
ATOM 2333 N N . ASN B 1 139 ? -5.059 21.797 15.281 1 89.25 139 ASN B N 1
ATOM 2334 C CA . ASN B 1 139 ? -6.473 21.625 15.594 1 89.25 139 ASN B CA 1
ATOM 2335 C C . ASN B 1 139 ? -6.672 20.672 16.766 1 89.25 139 ASN B C 1
ATOM 2337 O O . ASN B 1 139 ? -7.738 20.656 17.391 1 89.25 139 ASN B O 1
ATOM 2341 N N . ILE B 1 140 ? -5.73 19.844 16.938 1 81.75 140 ILE B N 1
ATOM 2342 C CA . ILE B 1 140 ? -5.895 18.891 18.031 1 81.75 140 ILE B CA 1
ATOM 2343 C C . ILE B 1 140 ? -5.09 19.375 19.25 1 81.75 140 ILE B C 1
ATOM 2345 O O . ILE B 1 140 ? -5.199 18.797 20.328 1 81.75 140 ILE B O 1
ATOM 2349 N N . ASN B 1 141 ? -4.684 20.422 19.281 1 71.44 141 ASN B N 1
ATOM 2350 C CA . ASN B 1 141 ? -3.918 21.062 20.344 1 71.44 141 ASN B CA 1
ATOM 2351 C C . ASN B 1 141 ? -2.725 20.203 20.766 1 71.44 141 ASN B C 1
ATOM 2353 O O . ASN B 1 141 ? -2.584 19.859 21.938 1 71.44 141 ASN B O 1
ATOM 2357 N N . LEU B 1 142 ? -2.074 19.625 19.781 1 62.5 142 LEU B N 1
ATOM 2358 C CA . LEU B 1 142 ? -0.828 18.938 20.078 1 62.5 142 LEU B CA 1
ATOM 2359 C C . LEU B 1 142 ? 0.347 19.906 20.094 1 62.5 142 LEU B C 1
ATOM 2361 O O . LEU B 1 142 ? 0.352 20.891 19.359 1 62.5 142 LEU B O 1
#

Solvent-accessible surface area (backbone atoms only — not comparable to full-atom values): 15368 Å² total; per-residue (Å²): 118,66,76,47,61,64,58,71,60,48,51,53,45,50,52,50,37,53,54,38,48,54,52,43,54,58,55,50,73,47,53,70,70,61,33,63,70,36,60,41,51,47,35,20,47,52,33,43,52,37,42,38,51,47,44,52,52,50,51,52,50,46,48,32,55,53,59,66,70,58,79,65,90,45,71,53,46,45,40,45,49,36,25,74,70,63,56,41,65,67,84,45,32,63,54,54,34,52,49,53,53,49,38,48,30,71,59,72,34,60,90,77,57,53,65,66,58,54,51,50,45,55,67,71,45,59,62,60,55,51,52,50,53,51,36,50,33,65,38,54,72,103,120,65,76,47,63,62,58,72,60,48,52,51,46,50,53,52,39,51,53,37,49,53,54,44,55,59,55,50,73,46,54,69,69,63,33,64,70,36,60,40,53,47,35,19,46,50,32,42,52,37,41,38,51,47,43,51,51,50,51,52,50,46,47,31,55,55,60,66,70,59,81,64,90,46,72,55,45,44,40,47,48,36,24,74,69,64,58,40,63,68,83,46,33,63,53,53,34,50,50,53,53,49,38,49,30,68,59,72,33,59,89,78,56,52,66,66,58,53,50,49,44,57,66,70,45,58,63,60,56,50,52,50,52,51,37,51,33,64,39,53,72,103

Radius of gyration: 19.86 Å; Cα contacts (8 Å, |Δi|>4): 289; chains: 2; bounding box: 44×52×42 Å

Foldseek 3Di:
DLDFAPVVVLVVLLVLLVVLLVVLVVLLVDDLVRCQVDVCNQVSLLVSLLVSLVSLLVSLVRSCVRSVLDDDPDSLVSLVSCCVVVLAPPVCSVVSNVSNVVSCCSVPVVVVDHSNNSNVCSNPPSVSSVRSSVSNCVVHVD/DLDFAPVVVLVVLLVLLVVLLVVLVVLLVDDLVRCQVDVCNQVSLLVSLLVSLVSLQVSLVRSCVRVVLDDDPDSLVSLVSCCVVVLDPPVCSVVSNVSNVVSCCSVPVVVVDHSNNSNVCSNPPSVSSVRSSVSNCVVHVD

Nearest PDB structures (foldseek):
  7ae9-assembly2_D  TM=9.140E-01  e=4.333E-06  Aphanizomenon flos-aquae 2012/KM1/D3
  7ae8-assembly2_D  TM=9.067E-01  e=6.388E-06  Aphanizomenon flos-aquae 2012/KM1/D3
  7ae2-assembly1_A-2  TM=9.076E-01  e=8.143E-06  Aphanizomenon flos-aquae 2012/KM1/D3
  7bxo-assembly1_C  TM=9.213E-01  e=1.389E-05  Shewanella oneidensis MR-1
  1ylm-assembly1_B  TM=9.144E-01  e=5.956E-05  Bacillus subtilis subsp. subtilis str. 168

Organism: Clostridium kluyveri (strain ATCC 8527 / DSM 555 / NBRC 12016 / NCIMB 10680 / K1) (NCBI:txid431943)

Secondary structure (DSSP, 8-state):
---SS-HHHHHHHHHHHHHHHHHHHHHHTS-HHHHHH-HHHHHHHHHHHHHHHHHHHHHHHHHHHHTT----SSHHHHHHHHHHTTSS-GGGHHHHHHHHHHHHHHHH-GGG--HHHHHHHHHHSHHHHHHHHHHHHHHHT-/---SS-HHHHHHHHHHHHHHHHHHHHHHTS-HHHHHH-HHHHHHHHHHHHHHHHHHHHHHHHHHHHTT----SSHHHHHHHHHHTTSS-GGGHHHHHHHHHHHHHHHH-GGG--HHHHHHHHHHSHHHHHHHHHHHHHHHT-

pLDDT: mean 95.11, std 6.13, range [62.03, 98.88]